Protein AF-A0A183L0I2-F1 (afdb_monomer)

Sequence (187 aa):
MKFNTCREARSVIEQIALSLAAAESALQFEHRDLHWHNVLVRPTRQWKLRYRVGGVSYAVFTEGIQVTIIDFTVSRLCHEGNIVYVDMSESPEIFECEGDYQFDIYRIMRKNNGNDWRPFHPSSNLYWLHYLMGKLLNETSYPRRDPDSQPVESELRALYDMILAGDYNSATQLVSSSFYFDACRIG

Mean predicted aligned error: 3.35 Å

pLDDT: mean 94.88, std 5.07, range [61.06, 98.81]

Structure (mmCIF, N/CA/C/O backbone):
data_AF-A0A183L0I2-F1
#
_entry.id   AF-A0A183L0I2-F1
#
loop_
_atom_site.group_PDB
_atom_site.id
_atom_site.type_symbol
_atom_site.label_atom_id
_atom_site.label_alt_id
_atom_site.label_comp_id
_atom_site.label_asym_id
_atom_site.label_entity_id
_atom_site.label_seq_id
_atom_site.pdbx_PDB_ins_code
_atom_site.Cartn_x
_atom_site.Cartn_y
_atom_site.Cartn_z
_atom_site.occupancy
_atom_site.B_iso_or_equiv
_atom_site.auth_seq_id
_atom_site.auth_comp_id
_atom_site.auth_asym_id
_atom_site.auth_atom_id
_atom_site.pdbx_PDB_model_num
ATOM 1 N N . MET A 1 1 ? 15.868 -7.097 1.294 1.00 61.06 1 MET A N 1
ATOM 2 C CA . MET A 1 1 ? 15.437 -7.765 0.040 1.00 61.06 1 MET A CA 1
ATOM 3 C C . MET A 1 1 ? 16.468 -7.491 -1.045 1.00 61.06 1 MET A C 1
ATOM 5 O O . MET A 1 1 ? 17.180 -6.505 -0.925 1.00 61.06 1 MET A O 1
ATOM 9 N N . LYS A 1 2 ? 16.602 -8.353 -2.058 1.00 75.69 2 LYS A N 1
ATOM 10 C CA . LYS A 1 2 ? 17.469 -8.088 -3.217 1.00 75.69 2 LYS A CA 1
ATOM 11 C C . LYS A 1 2 ? 16.600 -8.024 -4.462 1.00 75.69 2 LYS A C 1
ATOM 13 O O . LYS A 1 2 ? 15.872 -8.975 -4.724 1.00 75.69 2 LYS A O 1
ATOM 18 N N . PHE A 1 3 ? 16.713 -6.926 -5.191 1.00 87.69 3 PHE A N 1
ATOM 19 C CA . PHE A 1 3 ? 16.026 -6.700 -6.452 1.00 87.69 3 PHE A CA 1
ATOM 20 C C . PHE A 1 3 ? 17.063 -6.550 -7.559 1.00 87.69 3 PHE A C 1
ATOM 22 O O . PHE A 1 3 ? 18.177 -6.086 -7.324 1.00 87.69 3 PHE A O 1
ATOM 29 N N . ASN A 1 4 ? 16.712 -6.978 -8.761 1.00 87.25 4 ASN A N 1
ATOM 30 C CA . ASN A 1 4 ? 17.560 -6.927 -9.937 1.00 87.25 4 ASN A CA 1
ATOM 31 C C . ASN A 1 4 ? 17.277 -5.683 -10.780 1.00 87.25 4 ASN A C 1
ATOM 33 O O . ASN A 1 4 ? 18.217 -5.126 -11.340 1.00 87.25 4 ASN A O 1
ATOM 37 N N . THR A 1 5 ? 16.009 -5.267 -10.890 1.00 92.50 5 THR A N 1
ATOM 38 C CA . THR A 1 5 ? 15.560 -4.199 -11.808 1.00 92.50 5 THR A CA 1
ATOM 39 C C . THR A 1 5 ? 14.527 -3.277 -11.164 1.00 92.50 5 THR A C 1
ATOM 41 O O . THR A 1 5 ? 13.782 -3.707 -10.284 1.00 92.50 5 THR A O 1
ATOM 44 N N . CYS A 1 6 ? 14.406 -2.041 -11.659 1.00 92.56 6 CYS A N 1
ATOM 45 C CA . CYS A 1 6 ? 13.357 -1.114 -11.220 1.00 92.56 6 CYS A CA 1
ATOM 46 C C . CYS A 1 6 ? 11.941 -1.621 -11.545 1.00 92.56 6 CYS A C 1
ATOM 48 O O . CYS A 1 6 ? 10.996 -1.287 -10.834 1.00 92.56 6 CYS A O 1
ATOM 50 N N . ARG A 1 7 ? 11.774 -2.473 -12.570 1.00 94.94 7 ARG A N 1
ATOM 51 C CA . ARG A 1 7 ? 10.481 -3.115 -12.861 1.00 94.94 7 ARG A CA 1
ATOM 52 C C . ARG A 1 7 ? 10.011 -4.026 -11.729 1.00 94.94 7 ARG A C 1
ATOM 54 O O . ARG A 1 7 ? 8.828 -4.014 -11.403 1.00 94.94 7 ARG A O 1
ATOM 61 N N . GLU A 1 8 ? 10.920 -4.765 -11.087 1.00 95.44 8 GLU A N 1
ATOM 62 C CA . GLU A 1 8 ? 10.571 -5.554 -9.897 1.00 95.44 8 GLU A CA 1
ATOM 63 C C . GLU A 1 8 ? 10.078 -4.634 -8.769 1.00 95.44 8 GLU A C 1
ATOM 65 O O . GLU A 1 8 ? 9.053 -4.923 -8.162 1.00 95.44 8 GLU A O 1
ATOM 70 N N . ALA A 1 9 ? 10.732 -3.490 -8.536 1.00 95.38 9 ALA A N 1
ATOM 71 C CA . ALA A 1 9 ? 10.280 -2.513 -7.541 1.00 95.38 9 ALA A CA 1
ATOM 72 C C . ALA A 1 9 ? 8.883 -1.961 -7.859 1.00 95.38 9 ALA A C 1
ATOM 74 O O . ALA A 1 9 ? 8.025 -1.915 -6.978 1.00 95.38 9 ALA A O 1
ATOM 75 N N . ARG A 1 10 ? 8.624 -1.627 -9.130 1.00 96.81 10 ARG A N 1
ATOM 76 C CA . ARG A 1 10 ? 7.291 -1.238 -9.610 1.00 96.81 10 ARG A CA 1
ATOM 77 C C . ARG A 1 10 ? 6.250 -2.309 -9.298 1.00 96.81 10 ARG A C 1
ATOM 79 O O . ARG A 1 10 ? 5.226 -2.005 -8.692 1.00 96.81 10 ARG A O 1
ATOM 86 N N . SER A 1 11 ? 6.546 -3.564 -9.641 1.00 97.62 11 SER A N 1
ATOM 87 C CA . SER A 1 11 ? 5.656 -4.694 -9.366 1.00 97.62 11 SER A CA 1
ATOM 88 C C . SER A 1 11 ? 5.403 -4.870 -7.866 1.00 97.62 11 SER A C 1
ATOM 90 O O . SER A 1 11 ? 4.269 -5.126 -7.470 1.00 97.62 11 SER A O 1
ATOM 92 N N . VAL A 1 12 ? 6.414 -4.677 -7.007 1.00 98.06 12 VAL A N 1
ATOM 93 C CA . VAL A 1 12 ? 6.222 -4.710 -5.547 1.00 98.06 12 VAL A CA 1
ATOM 94 C C . VAL A 1 12 ? 5.224 -3.647 -5.100 1.00 98.06 12 VAL A C 1
ATOM 96 O O . VAL A 1 12 ? 4.265 -3.976 -4.404 1.00 98.06 12 VAL A O 1
ATOM 99 N N . ILE A 1 13 ? 5.419 -2.394 -5.515 1.00 98.06 13 ILE A N 1
ATOM 100 C CA . ILE A 1 13 ? 4.540 -1.281 -5.135 1.00 98.06 13 ILE A CA 1
ATOM 101 C C . ILE A 1 13 ? 3.112 -1.507 -5.624 1.00 98.06 13 ILE A C 1
ATOM 103 O O . ILE A 1 13 ? 2.171 -1.348 -4.848 1.00 98.06 13 ILE A O 1
ATOM 107 N N . GLU A 1 14 ? 2.940 -1.948 -6.869 1.00 98.56 14 GLU A N 1
ATOM 108 C CA . GLU A 1 14 ? 1.623 -2.248 -7.428 1.00 98.56 14 GLU A CA 1
ATOM 109 C C . GLU A 1 14 ? 0.919 -3.381 -6.669 1.00 98.56 14 GLU A C 1
ATOM 111 O O . GLU A 1 14 ? -0.248 -3.244 -6.295 1.00 98.56 14 GLU A O 1
ATOM 116 N N . GLN A 1 15 ? 1.626 -4.484 -6.391 1.00 98.75 15 GLN A N 1
ATOM 117 C CA . GLN A 1 15 ? 1.081 -5.619 -5.643 1.00 98.75 15 GLN A CA 1
ATOM 118 C C . GLN A 1 15 ? 0.689 -5.222 -4.212 1.00 98.75 15 GLN A C 1
ATOM 120 O O . GLN A 1 15 ? -0.365 -5.649 -3.736 1.00 98.75 15 GLN A O 1
ATOM 125 N N . ILE A 1 16 ? 1.494 -4.402 -3.527 1.00 98.75 16 ILE A N 1
ATOM 126 C CA . ILE A 1 16 ? 1.200 -3.928 -2.166 1.00 98.75 16 ILE A CA 1
ATOM 127 C C . ILE A 1 16 ? 0.008 -2.974 -2.176 1.00 98.75 16 ILE A C 1
ATOM 129 O O . ILE A 1 16 ? -0.953 -3.208 -1.444 1.00 98.75 16 ILE A O 1
ATOM 133 N N . ALA A 1 17 ? 0.025 -1.949 -3.031 1.00 98.69 17 ALA A N 1
ATOM 134 C CA . ALA A 1 17 ? -1.045 -0.959 -3.117 1.00 98.69 17 ALA A CA 1
ATOM 135 C C . ALA A 1 17 ? -2.400 -1.611 -3.423 1.00 98.69 17 ALA A C 1
ATOM 137 O O . ALA A 1 17 ? -3.390 -1.323 -2.752 1.00 98.69 17 ALA A O 1
ATOM 138 N N . LEU A 1 18 ? -2.443 -2.547 -4.377 1.00 98.75 18 LEU A N 1
ATOM 139 C CA . LEU A 1 18 ? -3.667 -3.274 -4.718 1.00 98.75 18 LEU A CA 1
ATOM 140 C C . LEU A 1 18 ? -4.117 -4.241 -3.620 1.00 98.75 18 LEU A C 1
ATOM 142 O O . LEU A 1 18 ? -5.321 -4.401 -3.422 1.00 98.75 18 LEU A O 1
ATOM 146 N N . SER A 1 19 ? -3.187 -4.864 -2.893 1.00 98.81 19 SER A N 1
ATOM 147 C CA . SER A 1 19 ? -3.527 -5.722 -1.749 1.00 98.81 19 SER A CA 1
ATOM 148 C C . SER A 1 19 ? -4.146 -4.907 -0.611 1.00 98.81 19 SER A C 1
ATOM 150 O O . SER A 1 19 ? -5.190 -5.291 -0.085 1.00 98.81 19 SER A O 1
ATOM 152 N N . LEU A 1 20 ? -3.549 -3.756 -0.282 1.00 98.81 20 LEU A N 1
ATOM 153 C CA . LEU A 1 20 ? -4.075 -2.826 0.719 1.00 98.81 20 LEU A CA 1
ATOM 154 C C . LEU A 1 20 ? -5.438 -2.277 0.297 1.00 98.81 20 LEU A C 1
ATOM 156 O O . LEU A 1 20 ? -6.381 -2.346 1.074 1.00 98.81 20 LEU A O 1
ATOM 160 N N . ALA A 1 21 ? -5.580 -1.822 -0.948 1.00 98.75 21 ALA A N 1
ATOM 161 C CA . ALA A 1 21 ? -6.842 -1.316 -1.479 1.00 98.75 21 ALA A CA 1
ATOM 162 C C . ALA A 1 21 ? -7.959 -2.378 -1.467 1.00 98.75 21 ALA A C 1
ATOM 164 O O . ALA A 1 21 ? -9.105 -2.092 -1.117 1.00 98.75 21 ALA A O 1
ATOM 165 N N . ALA A 1 22 ? -7.644 -3.629 -1.816 1.00 98.62 22 ALA A N 1
ATOM 166 C CA . ALA A 1 22 ? -8.608 -4.724 -1.746 1.00 98.62 22 ALA A CA 1
ATOM 167 C C . ALA A 1 22 ? -9.044 -4.999 -0.296 1.00 98.62 22 ALA A C 1
ATOM 169 O O . ALA A 1 22 ? -10.237 -5.155 -0.031 1.00 98.62 22 ALA A O 1
ATOM 170 N N . ALA A 1 23 ? -8.095 -5.013 0.645 1.00 98.56 23 ALA A N 1
ATOM 171 C CA . ALA A 1 23 ? -8.369 -5.238 2.060 1.00 98.56 23 ALA A CA 1
ATOM 172 C C . ALA A 1 23 ? -9.138 -4.068 2.704 1.00 98.56 23 ALA A C 1
ATOM 174 O O . ALA A 1 23 ? -10.084 -4.294 3.455 1.00 98.56 23 ALA A O 1
ATOM 175 N N . GLU A 1 24 ? -8.800 -2.819 2.377 1.00 98.50 24 GLU A N 1
ATOM 176 C CA . GLU A 1 24 ? -9.564 -1.627 2.764 1.00 98.50 24 GLU A CA 1
ATOM 177 C C . GLU A 1 24 ? -11.011 -1.722 2.281 1.00 98.50 24 GLU A C 1
ATOM 179 O O . GLU A 1 24 ? -11.942 -1.569 3.071 1.00 98.50 24 GLU A O 1
ATOM 184 N N . SER A 1 25 ? -11.203 -2.024 0.994 1.00 97.81 25 SER A N 1
ATOM 185 C CA . SER A 1 25 ? -12.529 -2.116 0.386 1.00 97.81 25 SER A CA 1
ATOM 186 C C . SER A 1 25 ? -13.381 -3.243 0.973 1.00 97.81 25 SER A C 1
ATOM 188 O O . SER A 1 25 ? -14.603 -3.111 0.988 1.00 97.81 25 SER A O 1
ATOM 190 N N . ALA A 1 26 ? -12.772 -4.352 1.395 1.00 97.81 26 ALA A N 1
ATOM 191 C CA . ALA A 1 26 ? -13.496 -5.518 1.896 1.00 97.81 26 ALA A CA 1
ATOM 192 C C . ALA A 1 26 ? -13.713 -5.489 3.415 1.00 97.81 26 ALA A C 1
ATOM 194 O O . ALA A 1 26 ? -14.729 -5.984 3.897 1.00 97.81 26 ALA A O 1
ATOM 195 N N . LEU A 1 27 ? -12.749 -4.951 4.166 1.00 98.25 27 LEU A N 1
ATOM 196 C CA . LEU A 1 27 ? -12.646 -5.133 5.614 1.00 98.25 27 LEU A CA 1
ATOM 197 C C . LEU A 1 27 ? -12.314 -3.841 6.363 1.00 98.25 27 LEU A C 1
ATOM 199 O O . LEU A 1 27 ? -12.006 -3.902 7.548 1.00 98.25 27 LEU A O 1
ATOM 203 N N . GLN A 1 28 ? -12.308 -2.677 5.703 1.00 98.44 28 GLN A N 1
ATOM 204 C CA . GLN A 1 28 ? -11.794 -1.435 6.292 1.00 98.44 28 GLN A CA 1
ATOM 205 C C . GLN A 1 28 ? -10.413 -1.658 6.952 1.00 98.44 28 GLN A C 1
ATOM 207 O O . GLN A 1 28 ? -10.167 -1.282 8.100 1.00 98.44 28 GLN A O 1
ATOM 212 N N . PHE A 1 29 ? -9.548 -2.397 6.266 1.00 98.75 29 PHE A N 1
ATOM 213 C CA . PHE A 1 29 ? -8.283 -2.857 6.816 1.00 98.75 29 PHE A CA 1
ATOM 214 C C . PHE A 1 29 ? -7.245 -1.733 6.939 1.00 98.75 29 PHE A C 1
ATOM 216 O O . PHE A 1 29 ? -7.073 -0.932 6.023 1.00 98.75 29 PHE A O 1
ATOM 223 N N . GLU A 1 30 ? -6.494 -1.742 8.035 1.00 98.81 30 GLU A N 1
ATOM 224 C CA . GLU A 1 30 ? -5.248 -1.002 8.221 1.00 98.81 30 GLU A CA 1
ATOM 225 C C . GLU A 1 30 ? -4.166 -1.972 8.692 1.00 98.81 30 GLU A C 1
ATOM 227 O O . GLU A 1 30 ? -4.373 -2.681 9.679 1.00 98.81 30 GLU A O 1
ATOM 232 N N . HIS A 1 31 ? -2.997 -1.979 8.047 1.00 98.62 31 HIS A N 1
ATOM 233 C CA . HIS A 1 31 ? -1.908 -2.855 8.490 1.00 98.62 31 HIS A CA 1
ATOM 234 C C . HIS A 1 31 ? -1.267 -2.372 9.793 1.00 98.62 31 HIS A C 1
ATOM 236 O O . HIS A 1 31 ? -0.968 -3.173 10.677 1.00 98.62 31 HIS A O 1
ATOM 242 N N . ARG A 1 32 ? -1.060 -1.051 9.896 1.00 98.19 32 ARG A N 1
ATOM 243 C CA . ARG A 1 32 ? -0.450 -0.310 11.019 1.00 98.19 32 ARG A CA 1
ATOM 244 C C . ARG A 1 32 ? 1.005 -0.625 11.357 1.00 98.19 32 ARG A C 1
ATOM 246 O O . ARG A 1 32 ? 1.620 0.181 12.038 1.00 98.19 32 ARG A O 1
ATOM 253 N N . ASP A 1 33 ? 1.569 -1.692 10.809 1.00 97.44 33 ASP A N 1
ATOM 254 C CA . ASP A 1 33 ? 2.998 -1.997 10.943 1.00 97.44 33 ASP A CA 1
ATOM 255 C C . ASP A 1 33 ? 3.601 -2.603 9.672 1.00 97.44 33 ASP A C 1
ATOM 257 O O . ASP A 1 33 ? 4.112 -3.717 9.654 1.00 97.44 33 ASP A O 1
ATOM 261 N N . LEU A 1 34 ? 3.430 -1.935 8.531 1.00 98.12 34 LEU A N 1
ATOM 262 C CA . LEU A 1 34 ? 3.885 -2.467 7.241 1.00 98.12 34 LEU A CA 1
ATOM 263 C C . LEU A 1 34 ? 5.308 -1.996 6.907 1.00 98.12 34 LEU A C 1
ATOM 265 O O . LEU A 1 34 ? 5.580 -1.433 5.846 1.00 98.12 34 LEU A O 1
ATOM 269 N N . HIS A 1 35 ? 6.236 -2.229 7.832 1.00 96.62 35 HIS A N 1
ATOM 270 C CA . HIS A 1 35 ? 7.652 -2.023 7.569 1.00 96.62 35 HIS A CA 1
ATOM 271 C C . HIS A 1 35 ? 8.202 -3.109 6.630 1.00 96.62 35 HIS A C 1
ATOM 273 O O . HIS A 1 35 ? 7.598 -4.164 6.425 1.00 96.62 35 HIS A O 1
ATOM 279 N N . TRP A 1 36 ? 9.399 -2.906 6.084 1.00 95.75 36 TRP A N 1
ATOM 280 C CA . TRP A 1 36 ? 9.950 -3.778 5.044 1.00 95.75 36 TRP A CA 1
ATOM 281 C C . TRP A 1 36 ? 10.191 -5.231 5.492 1.00 95.75 36 TRP A C 1
ATOM 283 O O . TRP A 1 36 ? 10.174 -6.117 4.645 1.00 95.75 36 TRP A O 1
ATOM 293 N N . HIS A 1 37 ? 10.341 -5.531 6.787 1.00 95.62 37 HIS A N 1
ATOM 294 C CA . HIS A 1 37 ? 10.408 -6.927 7.254 1.00 95.62 37 HIS A CA 1
ATOM 295 C C . HIS A 1 37 ? 9.058 -7.668 7.178 1.00 95.62 37 HIS A C 1
ATOM 297 O O . HIS A 1 37 ? 9.049 -8.895 7.131 1.00 95.62 37 HIS A O 1
ATOM 303 N N . ASN A 1 38 ? 7.943 -6.935 7.066 1.00 98.12 38 ASN A N 1
ATOM 304 C CA . ASN A 1 38 ? 6.581 -7.472 6.949 1.00 98.12 38 ASN A CA 1
ATOM 305 C C . ASN A 1 38 ? 6.131 -7.617 5.486 1.00 98.12 38 ASN A C 1
ATOM 307 O O . ASN A 1 38 ? 4.965 -7.872 5.183 1.00 98.12 38 ASN A O 1
ATOM 311 N N . VAL A 1 39 ? 7.084 -7.492 4.558 1.00 97.81 39 VAL A N 1
ATOM 312 C CA . VAL A 1 39 ? 6.891 -7.687 3.124 1.00 97.81 39 VAL A CA 1
ATOM 313 C C . VAL A 1 39 ? 7.802 -8.817 2.661 1.00 97.81 39 VAL A C 1
ATOM 315 O O . VAL A 1 39 ? 9.019 -8.673 2.556 1.00 97.81 39 VAL A O 1
ATOM 318 N N . LEU A 1 40 ? 7.208 -9.964 2.343 1.00 97.25 40 LEU A N 1
ATOM 319 C CA . LEU A 1 40 ? 7.926 -11.090 1.760 1.00 97.25 40 LEU A CA 1
ATOM 320 C C . LEU A 1 40 ? 7.874 -11.012 0.238 1.00 97.25 40 LEU A C 1
ATOM 322 O O . LEU A 1 40 ? 6.802 -10.872 -0.346 1.00 97.25 40 LEU A O 1
ATOM 326 N N . VAL A 1 41 ? 9.026 -11.172 -0.409 1.00 96.62 41 VAL A N 1
ATOM 327 C CA . VAL A 1 41 ? 9.137 -11.248 -1.870 1.00 96.62 41 VAL A CA 1
ATOM 328 C C . VAL A 1 41 ? 9.735 -12.594 -2.239 1.00 96.62 41 VAL A C 1
ATOM 330 O O . VAL A 1 41 ? 10.831 -12.939 -1.792 1.00 96.62 41 VAL A O 1
ATOM 333 N N . ARG A 1 42 ? 9.019 -13.363 -3.061 1.00 95.81 42 ARG A N 1
ATOM 334 C CA . ARG A 1 42 ? 9.464 -14.683 -3.523 1.00 95.81 42 ARG A CA 1
ATOM 335 C C . ARG A 1 42 ? 9.344 -14.824 -5.040 1.00 95.81 42 ARG A C 1
ATOM 337 O O . ARG A 1 42 ? 8.431 -14.236 -5.619 1.00 95.81 42 ARG A O 1
ATOM 344 N N . PRO A 1 43 ? 10.194 -15.635 -5.691 1.00 97.00 43 PRO A N 1
ATOM 345 C CA . PRO A 1 43 ? 10.035 -15.940 -7.107 1.00 97.00 43 PRO A CA 1
ATOM 346 C C . PRO A 1 43 ? 8.683 -16.599 -7.406 1.00 97.00 43 PRO A C 1
ATOM 348 O O . PRO A 1 43 ? 8.188 -17.419 -6.626 1.00 97.00 43 PRO A O 1
ATOM 351 N N . THR A 1 44 ? 8.109 -16.293 -8.566 1.00 97.31 44 THR A N 1
ATOM 352 C CA . THR A 1 44 ? 6.881 -16.916 -9.067 1.00 97.31 44 THR A CA 1
ATOM 353 C C . THR A 1 44 ? 6.968 -17.201 -10.564 1.00 97.31 44 THR A C 1
ATOM 355 O O . THR A 1 44 ? 7.644 -16.506 -11.316 1.00 97.31 44 THR A O 1
ATOM 358 N N . ARG A 1 45 ? 6.261 -18.248 -11.005 1.00 97.25 45 ARG A N 1
ATOM 359 C CA . ARG A 1 45 ? 6.071 -18.570 -12.431 1.00 97.25 45 ARG A CA 1
ATOM 360 C C . ARG A 1 45 ? 4.829 -17.901 -13.021 1.00 97.25 45 ARG A C 1
ATOM 362 O O . ARG A 1 45 ? 4.640 -17.932 -14.234 1.00 97.25 45 ARG A O 1
ATOM 369 N N . GLN A 1 46 ? 3.959 -17.344 -12.180 1.00 97.38 46 GLN A N 1
ATOM 370 C CA .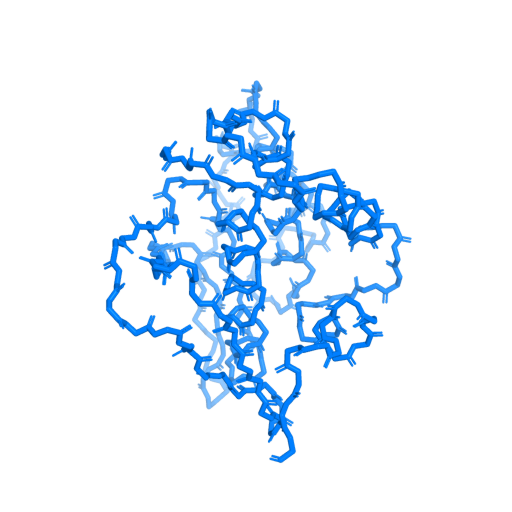 GLN A 1 46 ? 2.809 -16.582 -12.652 1.00 97.38 46 GLN A CA 1
ATOM 371 C C . GLN A 1 46 ? 3.321 -15.282 -13.255 1.00 97.38 46 GLN A C 1
ATOM 373 O O . GLN A 1 46 ? 4.034 -14.553 -12.582 1.00 97.38 46 GLN A O 1
ATOM 378 N N . TRP A 1 47 ? 2.969 -14.991 -14.504 1.00 97.12 47 TRP A N 1
ATOM 379 C CA . TRP A 1 47 ? 3.381 -13.752 -15.173 1.00 97.12 47 TRP A CA 1
ATOM 380 C C . TRP A 1 47 ? 2.476 -12.562 -14.819 1.00 97.12 47 TRP A C 1
ATOM 382 O O . TRP A 1 47 ? 2.887 -11.414 -14.970 1.00 97.12 47 TRP A O 1
ATOM 392 N N . LYS A 1 48 ? 1.254 -12.830 -14.331 1.00 97.19 48 LYS A N 1
ATOM 393 C CA . LYS A 1 48 ? 0.275 -11.823 -13.906 1.00 97.19 48 LYS A CA 1
ATOM 394 C C . LYS A 1 48 ? -0.468 -12.257 -12.642 1.00 97.19 48 LYS A C 1
ATOM 396 O O . LYS A 1 48 ? -0.814 -13.432 -12.514 1.00 97.19 48 LYS A O 1
ATOM 401 N N . LEU A 1 49 ? -0.778 -11.306 -11.767 1.00 98.06 49 LEU A N 1
ATOM 402 C CA . LEU A 1 49 ? -1.689 -11.464 -10.627 1.00 98.06 49 LEU A CA 1
ATOM 403 C C . LEU A 1 49 ? -2.950 -10.633 -10.858 1.00 98.06 49 LEU A C 1
ATOM 405 O O . LEU A 1 49 ? -2.880 -9.593 -11.507 1.00 98.06 49 LEU A O 1
ATOM 409 N N . ARG A 1 50 ? -4.100 -11.095 -10.357 1.00 97.94 50 ARG A N 1
ATOM 410 C CA . ARG A 1 50 ? -5.386 -10.390 -10.470 1.00 97.94 50 ARG A CA 1
ATOM 411 C C . ARG A 1 50 ? -5.876 -9.960 -9.096 1.00 97.94 50 ARG A C 1
ATOM 413 O O . ARG A 1 50 ? -5.806 -10.739 -8.151 1.00 97.94 50 ARG A O 1
ATOM 420 N N . TYR A 1 51 ? -6.425 -8.757 -9.035 1.00 98.25 51 TYR A N 1
ATOM 421 C CA . TYR A 1 51 ? -6.974 -8.140 -7.835 1.00 98.25 51 TYR A CA 1
ATOM 422 C C . TYR A 1 51 ? -8.383 -7.632 -8.114 1.00 98.25 51 TYR A C 1
ATOM 424 O O . TYR A 1 51 ? -8.736 -7.346 -9.262 1.00 98.25 51 TYR A O 1
ATOM 432 N N . ARG A 1 52 ? -9.182 -7.492 -7.056 1.00 97.44 52 ARG A N 1
ATOM 433 C CA . ARG A 1 52 ? -10.494 -6.850 -7.121 1.00 97.44 52 ARG A CA 1
ATOM 434 C C . ARG A 1 52 ? -10.612 -5.829 -5.998 1.00 97.44 52 ARG A C 1
ATOM 436 O O . ARG A 1 52 ? -10.507 -6.193 -4.834 1.00 97.44 52 ARG A O 1
ATOM 443 N N . VAL A 1 53 ? -10.839 -4.572 -6.362 1.00 97.75 53 VAL A N 1
ATOM 444 C CA . VAL A 1 53 ? -10.930 -3.431 -5.440 1.00 97.75 53 VAL A CA 1
ATOM 445 C C . VAL A 1 53 ? -12.241 -2.713 -5.722 1.00 97.75 53 VAL A C 1
ATOM 447 O O . VAL A 1 53 ? -12.462 -2.282 -6.852 1.00 97.75 53 VAL A O 1
ATOM 450 N N . GLY A 1 54 ? -13.141 -2.618 -4.739 1.00 92.94 54 GLY A N 1
ATOM 451 C CA . GLY A 1 54 ? -14.425 -1.927 -4.918 1.00 92.94 54 GLY A CA 1
ATOM 452 C C . GLY A 1 54 ? -15.254 -2.450 -6.099 1.00 92.94 54 GLY A C 1
ATOM 453 O O . GLY A 1 54 ? -15.923 -1.682 -6.779 1.00 92.94 54 GLY A O 1
ATOM 454 N N . GLY A 1 55 ? -15.150 -3.745 -6.412 1.00 94.12 55 GLY A N 1
ATOM 455 C CA . GLY A 1 55 ? -15.814 -4.358 -7.566 1.00 94.12 55 GLY A CA 1
ATOM 456 C C . GLY A 1 55 ? -15.065 -4.237 -8.900 1.00 94.12 55 GLY A C 1
ATOM 457 O O . GLY A 1 55 ? -15.347 -5.045 -9.785 1.00 94.12 55 GLY A O 1
ATOM 458 N N . VAL A 1 56 ? -14.084 -3.336 -9.016 1.00 97.00 56 VAL A N 1
ATOM 459 C CA . VAL A 1 56 ? -13.243 -3.128 -10.208 1.00 97.00 56 VAL A CA 1
ATOM 460 C C . VAL A 1 56 ? -12.095 -4.136 -10.235 1.00 97.00 56 VAL A C 1
ATOM 462 O O . VAL A 1 56 ? -11.473 -4.413 -9.206 1.00 97.00 56 VAL A O 1
ATOM 465 N N . SER A 1 57 ? -11.815 -4.695 -11.412 1.00 98.06 57 SER A N 1
ATOM 466 C CA . SER A 1 57 ? -10.748 -5.678 -11.602 1.00 98.06 57 SER A CA 1
ATOM 467 C C . SER A 1 57 ? -9.440 -5.007 -12.013 1.00 98.06 57 SER A C 1
ATOM 469 O O . SER A 1 57 ? -9.414 -4.106 -12.850 1.00 98.06 57 SER A O 1
ATOM 471 N N . TYR A 1 58 ? -8.340 -5.491 -11.447 1.00 98.50 58 TYR A N 1
ATOM 472 C CA . TYR A 1 58 ? -6.985 -5.051 -11.766 1.00 98.50 58 TYR A CA 1
ATOM 473 C C . TYR A 1 58 ? -6.098 -6.262 -12.024 1.00 98.50 58 TYR A C 1
ATOM 475 O O . TYR A 1 58 ? -6.370 -7.364 -11.536 1.00 98.50 58 TYR A O 1
ATOM 483 N N . ALA A 1 59 ? -5.018 -6.073 -12.770 1.00 98.06 59 ALA A N 1
ATOM 484 C CA . ALA A 1 59 ? -4.010 -7.094 -12.935 1.00 98.06 59 ALA A CA 1
ATOM 485 C C . ALA A 1 59 ? -2.605 -6.519 -13.129 1.00 98.06 59 ALA A C 1
ATOM 487 O O . ALA A 1 59 ? -2.391 -5.663 -13.982 1.00 98.06 59 ALA A O 1
ATOM 488 N N . VAL A 1 60 ? -1.648 -7.087 -12.399 1.00 97.94 60 VAL A N 1
ATOM 489 C CA . VAL A 1 60 ? -0.251 -6.63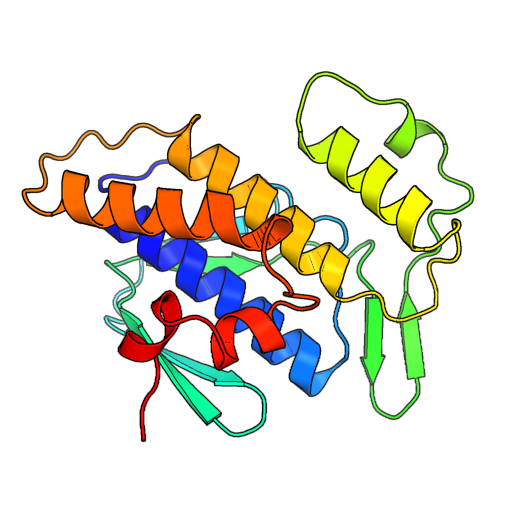5 -12.311 1.00 97.94 60 VAL A CA 1
ATOM 490 C C . VAL A 1 60 ? 0.669 -7.674 -12.920 1.00 97.94 60 VAL A C 1
ATOM 492 O O . VAL A 1 60 ? 0.516 -8.866 -12.645 1.00 97.94 60 VAL A O 1
ATOM 495 N N . PHE A 1 61 ? 1.630 -7.233 -13.728 1.00 97.62 61 PHE A N 1
ATOM 496 C CA . PHE A 1 61 ? 2.727 -8.089 -14.164 1.00 97.62 61 PHE A CA 1
ATOM 497 C C . PHE A 1 61 ? 3.667 -8.352 -12.991 1.00 97.62 61 PHE A C 1
ATOM 499 O O . PHE A 1 61 ? 4.096 -7.433 -12.301 1.00 97.62 61 PHE A O 1
ATOM 506 N N . THR A 1 62 ? 3.985 -9.618 -12.752 1.00 97.69 62 THR A N 1
ATOM 507 C CA . THR A 1 62 ? 4.757 -10.021 -11.568 1.00 97.69 62 THR A CA 1
ATOM 508 C C . THR A 1 62 ? 6.237 -9.710 -11.678 1.00 97.69 62 THR A C 1
ATOM 510 O O . THR A 1 62 ? 6.925 -9.754 -10.671 1.00 97.69 62 THR A O 1
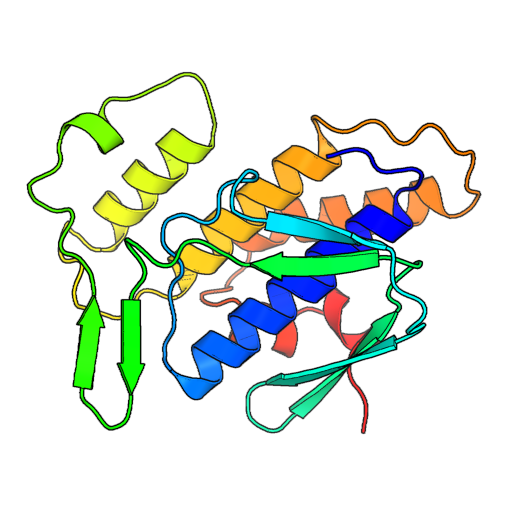ATOM 513 N N . GLU A 1 63 ? 6.761 -9.503 -12.890 1.00 96.31 63 GLU A N 1
ATOM 514 C CA . GLU A 1 63 ? 8.209 -9.431 -13.141 1.00 96.31 63 GLU A CA 1
ATOM 515 C C . GLU A 1 63 ? 8.966 -10.650 -12.561 1.00 96.31 63 GLU A C 1
ATOM 517 O O . GLU A 1 63 ? 10.137 -10.577 -12.203 1.00 96.31 63 GLU A O 1
ATOM 522 N N . GLY A 1 64 ? 8.282 -11.799 -12.445 1.00 96.69 64 GLY A N 1
ATOM 523 C CA . GLY A 1 64 ? 8.828 -13.020 -11.849 1.00 96.69 64 GLY A CA 1
ATOM 524 C C . GLY A 1 64 ? 8.825 -13.056 -10.316 1.00 96.69 64 GLY A C 1
ATOM 525 O O . GLY A 1 64 ? 9.344 -14.019 -9.748 1.00 96.69 64 GLY A O 1
ATOM 526 N N . ILE A 1 65 ? 8.218 -12.074 -9.638 1.00 97.12 65 ILE A N 1
ATOM 527 C CA . ILE A 1 65 ? 8.111 -12.003 -8.175 1.00 97.12 65 ILE A CA 1
ATOM 528 C C . ILE A 1 65 ? 6.662 -11.913 -7.673 1.00 97.12 65 ILE A C 1
ATOM 530 O O . ILE A 1 65 ? 5.776 -11.337 -8.298 1.00 97.12 65 ILE A O 1
ATOM 534 N N . GLN A 1 66 ? 6.416 -12.485 -6.500 1.00 98.06 66 GLN A N 1
ATOM 535 C CA . GLN A 1 66 ? 5.153 -12.374 -5.784 1.00 98.06 66 GLN A CA 1
ATOM 536 C C . GLN A 1 66 ? 5.403 -11.806 -4.392 1.00 98.06 66 GLN A C 1
ATOM 538 O O . GLN A 1 66 ? 6.251 -12.317 -3.653 1.00 98.06 66 GLN A O 1
ATOM 543 N N . VAL A 1 67 ? 4.627 -10.784 -4.046 1.00 98.12 67 VAL A N 1
ATOM 544 C CA . VAL A 1 67 ? 4.631 -10.152 -2.731 1.00 98.12 67 VAL A CA 1
ATOM 545 C C . VAL A 1 67 ? 3.638 -10.844 -1.802 1.00 98.12 67 VAL A C 1
ATOM 547 O O . VAL A 1 67 ? 2.578 -11.316 -2.217 1.00 98.12 67 VAL A O 1
ATOM 550 N N . THR A 1 68 ? 3.978 -10.937 -0.524 1.00 98.12 68 THR A N 1
ATOM 551 C CA . THR A 1 68 ? 3.073 -11.361 0.544 1.00 98.12 68 THR A CA 1
ATOM 552 C C . THR A 1 68 ? 3.263 -10.436 1.737 1.00 98.12 68 THR A C 1
ATOM 554 O O . THR A 1 68 ? 4.372 -10.313 2.250 1.00 98.12 68 THR A O 1
ATOM 557 N N . ILE A 1 69 ? 2.178 -9.781 2.142 1.00 98.56 69 ILE A N 1
ATOM 558 C CA . ILE A 1 69 ? 2.115 -8.968 3.356 1.00 98.56 69 ILE A CA 1
ATOM 559 C C . ILE A 1 69 ? 1.865 -9.907 4.540 1.00 98.56 69 ILE A C 1
ATOM 561 O O . ILE A 1 69 ? 1.014 -10.796 4.440 1.00 98.56 69 ILE A O 1
ATOM 565 N N . ILE A 1 70 ? 2.628 -9.743 5.617 1.00 98.38 70 ILE A N 1
ATOM 566 C CA . ILE A 1 70 ? 2.581 -10.593 6.811 1.00 98.38 70 ILE A CA 1
ATOM 567 C C . ILE A 1 70 ? 2.553 -9.749 8.086 1.00 98.38 70 ILE A C 1
ATOM 569 O O . ILE A 1 70 ? 2.754 -8.547 8.028 1.00 98.38 70 ILE A O 1
ATOM 573 N N . ASP A 1 71 ? 2.391 -10.430 9.221 1.00 97.25 71 ASP A N 1
ATOM 574 C CA . ASP A 1 71 ? 2.385 -9.850 10.565 1.00 97.25 71 ASP A CA 1
ATOM 575 C C . ASP A 1 71 ? 1.281 -8.807 10.779 1.00 97.25 71 ASP A C 1
ATOM 577 O O . ASP A 1 71 ? 1.458 -7.596 10.680 1.00 97.25 71 ASP A O 1
ATOM 581 N N . PHE A 1 72 ? 0.105 -9.323 11.124 1.00 96.88 72 PHE A N 1
ATOM 582 C CA . PHE A 1 72 ? -1.080 -8.518 11.397 1.00 96.88 72 PHE A CA 1
ATOM 583 C C . PHE A 1 72 ? -1.243 -8.199 12.886 1.00 96.88 72 PHE A C 1
ATOM 585 O O . PHE A 1 72 ? -2.353 -7.883 13.318 1.00 96.88 72 PHE A O 1
ATOM 592 N N . THR A 1 73 ? -0.168 -8.318 13.679 1.00 94.75 73 THR A N 1
ATOM 593 C CA . THR A 1 73 ? -0.223 -8.236 15.147 1.00 94.75 73 THR A CA 1
ATOM 594 C C . THR A 1 73 ? -0.878 -6.948 15.620 1.00 94.75 73 THR A C 1
ATOM 596 O O . THR A 1 73 ? -1.684 -6.996 16.539 1.00 94.75 73 THR A O 1
ATOM 599 N N . VAL A 1 74 ? -0.603 -5.816 14.967 1.00 95.69 74 VAL A N 1
ATOM 600 C CA . VAL A 1 74 ? -1.180 -4.509 15.330 1.00 95.69 74 VAL A CA 1
ATOM 601 C C . VAL A 1 74 ? -2.198 -3.976 14.320 1.00 95.69 74 VAL A C 1
ATOM 603 O O . VAL A 1 74 ? -2.591 -2.808 14.376 1.00 95.69 74 VAL A O 1
ATOM 606 N N . SER A 1 75 ? -2.635 -4.815 13.381 1.00 97.81 75 SER A N 1
ATOM 607 C CA . SER A 1 75 ? -3.584 -4.414 12.345 1.00 97.81 75 SER A CA 1
ATOM 608 C C . SER A 1 75 ? -4.975 -4.118 12.905 1.00 97.81 75 SER A C 1
ATOM 610 O O . SER A 1 75 ? -5.338 -4.503 14.018 1.00 97.81 75 SER A O 1
ATOM 612 N N . ARG A 1 76 ? -5.785 -3.442 12.090 1.00 98.44 76 ARG A N 1
ATOM 613 C CA . ARG A 1 76 ? -7.197 -3.175 12.362 1.00 98.44 76 ARG A CA 1
ATOM 614 C C . ARG A 1 76 ? -8.049 -3.596 11.183 1.00 98.44 76 ARG A C 1
ATOM 616 O O . ARG A 1 76 ? -7.716 -3.301 10.042 1.00 98.44 76 ARG A O 1
ATOM 623 N N . LEU A 1 77 ? -9.181 -4.231 11.454 1.00 98.38 77 LEU A N 1
ATOM 624 C CA . LEU A 1 77 ? -10.188 -4.557 10.449 1.00 98.38 77 LEU A CA 1
ATOM 625 C C . LEU A 1 77 ? -11.597 -4.543 11.038 1.00 98.38 77 LEU A C 1
ATOM 627 O O . LEU A 1 77 ? -11.790 -4.594 12.250 1.00 98.38 77 LEU A O 1
ATOM 631 N N . CYS A 1 78 ? -12.587 -4.479 10.161 1.00 98.38 78 CYS A N 1
ATOM 632 C CA . CYS A 1 78 ? -14.002 -4.593 10.459 1.00 98.38 78 CYS A CA 1
ATOM 633 C C . CYS A 1 78 ? -14.614 -5.662 9.550 1.00 98.38 78 CYS A C 1
ATOM 635 O O . CYS A 1 78 ? -14.632 -5.504 8.329 1.00 98.38 78 CYS A O 1
ATOM 637 N N . HIS A 1 79 ? -15.126 -6.741 10.139 1.00 94.94 79 HIS A N 1
ATOM 638 C CA . HIS A 1 79 ? -15.821 -7.800 9.413 1.00 94.94 79 HIS A CA 1
ATOM 639 C C . HIS A 1 79 ? -17.232 -7.968 9.971 1.00 94.94 79 HIS A C 1
ATOM 641 O O . HIS A 1 79 ? -17.405 -8.236 11.158 1.00 94.94 79 HIS A O 1
ATOM 647 N N . GLU A 1 80 ? -18.243 -7.763 9.123 1.00 94.38 80 GLU A N 1
ATOM 648 C CA . GLU A 1 80 ? -19.662 -7.867 9.505 1.00 94.38 80 GLU A CA 1
ATOM 649 C C . GLU A 1 80 ? -20.024 -7.007 10.735 1.00 94.38 80 GLU A C 1
ATOM 651 O O . GLU A 1 80 ? -20.771 -7.414 11.618 1.00 94.38 80 GLU A O 1
ATOM 656 N N . GLY A 1 81 ? -19.451 -5.800 10.812 1.00 94.38 81 GLY A N 1
ATOM 657 C CA . GLY A 1 81 ? -19.651 -4.866 11.927 1.00 94.38 81 GLY A CA 1
ATOM 658 C C . GLY A 1 81 ? -18.774 -5.131 13.156 1.00 94.38 81 GLY A C 1
ATOM 659 O O . GLY A 1 81 ? -18.719 -4.285 14.050 1.00 94.38 81 GLY A O 1
ATOM 660 N N . ASN A 1 82 ? -18.044 -6.249 13.195 1.00 97.00 82 ASN A N 1
ATOM 661 C CA . ASN A 1 82 ? -17.120 -6.572 14.279 1.00 97.00 82 ASN A CA 1
ATOM 662 C C . ASN A 1 82 ? -15.747 -5.963 14.006 1.00 97.00 82 ASN A C 1
ATOM 664 O O . ASN A 1 82 ? -15.070 -6.342 13.049 1.00 97.00 82 ASN A O 1
ATOM 668 N N . ILE A 1 83 ? -15.336 -5.027 14.862 1.00 98.25 83 ILE A N 1
ATOM 669 C CA . ILE A 1 83 ? -14.026 -4.379 14.776 1.00 98.25 83 ILE A CA 1
ATOM 670 C C . ILE A 1 83 ? -13.016 -5.190 15.583 1.00 98.25 83 ILE A C 1
ATOM 672 O O . ILE A 1 83 ? -13.181 -5.365 16.789 1.00 98.25 83 ILE A O 1
ATOM 676 N N . VAL A 1 84 ? -11.961 -5.639 14.911 1.00 97.81 84 VAL A N 1
ATOM 677 C CA . VAL A 1 84 ? -10.797 -6.304 15.502 1.00 97.81 84 VAL A CA 1
ATOM 678 C C . VAL A 1 84 ? -9.612 -5.362 15.349 1.00 97.81 84 VAL A C 1
ATOM 680 O O . VAL A 1 84 ? -9.320 -4.920 14.239 1.00 97.81 84 VAL A O 1
ATOM 683 N N . TYR A 1 85 ? -8.961 -5.017 16.455 1.00 97.75 85 TYR A N 1
ATOM 684 C CA . TYR A 1 85 ? -7.794 -4.141 16.471 1.00 97.75 85 TYR A CA 1
ATOM 685 C C . TYR A 1 85 ? -6.954 -4.395 17.722 1.00 97.75 85 TYR A C 1
ATOM 687 O O . TYR A 1 85 ? -7.460 -4.936 18.707 1.00 97.75 85 TYR A O 1
ATOM 695 N N . VAL A 1 86 ? -5.698 -3.960 17.687 1.00 94.94 86 VAL A N 1
ATOM 696 C CA . VAL A 1 86 ? -4.865 -3.821 18.884 1.00 94.94 86 VAL A CA 1
ATOM 697 C C . VAL A 1 86 ? -4.797 -2.359 19.287 1.00 94.94 86 VAL A C 1
ATOM 699 O O . VAL A 1 86 ? -4.591 -1.472 18.453 1.00 94.94 86 VAL A O 1
ATOM 702 N N . ASP A 1 87 ? -4.993 -2.121 20.579 1.00 94.00 87 ASP A N 1
ATOM 703 C CA . ASP A 1 87 ? -4.833 -0.810 21.179 1.00 94.00 87 ASP A CA 1
ATOM 704 C C . ASP A 1 87 ? -3.360 -0.580 21.527 1.00 94.00 87 ASP A C 1
ATOM 706 O O . ASP A 1 87 ? -2.791 -1.279 22.362 1.00 94.00 87 ASP A O 1
ATOM 710 N N . MET A 1 88 ? -2.741 0.392 20.859 1.00 92.31 88 MET A N 1
ATOM 711 C CA . MET A 1 88 ? -1.344 0.771 21.082 1.00 92.31 88 MET A CA 1
ATOM 712 C C . MET A 1 88 ? -1.212 2.014 21.976 1.00 92.31 88 MET A C 1
ATOM 714 O O . MET A 1 88 ? -0.118 2.559 22.116 1.00 92.31 88 MET A O 1
ATOM 718 N N . SER A 1 89 ? -2.307 2.494 22.577 1.00 91.25 89 SER A N 1
ATOM 719 C CA . SER A 1 89 ? -2.314 3.725 23.379 1.00 91.25 89 SER A CA 1
ATOM 720 C C . SER A 1 89 ? -1.403 3.666 24.610 1.00 91.25 89 SER A C 1
ATOM 722 O O . SER A 1 89 ? -0.884 4.707 25.018 1.00 91.25 89 SER A O 1
ATOM 724 N N . GLU A 1 90 ? -1.161 2.466 25.146 1.00 83.94 90 GLU A N 1
ATOM 725 C CA . GLU A 1 90 ? -0.323 2.203 26.325 1.00 83.94 90 GLU A CA 1
ATOM 726 C C . GLU A 1 90 ? 1.090 1.692 25.985 1.00 83.94 90 GLU A C 1
ATOM 728 O O . GLU A 1 90 ? 1.808 1.223 26.862 1.00 83.94 90 GLU A O 1
ATOM 733 N N . SER A 1 91 ? 1.520 1.773 24.722 1.00 85.75 91 SER A N 1
ATOM 734 C CA . SER A 1 91 ? 2.863 1.352 24.289 1.00 85.75 91 SER A CA 1
ATOM 735 C C . SER A 1 91 ? 3.750 2.569 23.980 1.00 85.75 91 SER A C 1
ATOM 737 O O . SER A 1 91 ? 3.938 2.900 22.815 1.00 85.75 91 SER A O 1
ATOM 739 N N . PRO A 1 92 ? 4.293 3.298 24.975 1.00 80.00 92 PRO A N 1
ATOM 740 C CA . PRO A 1 92 ? 5.087 4.506 24.720 1.00 80.00 92 PRO A CA 1
ATOM 741 C C . PRO A 1 92 ? 6.384 4.216 23.948 1.00 80.00 92 PRO A C 1
ATOM 743 O O . PRO A 1 92 ? 6.777 5.004 23.090 1.00 80.00 92 PRO A O 1
ATOM 746 N N . GLU A 1 93 ? 6.985 3.049 24.184 1.00 86.50 93 GLU A N 1
ATOM 747 C CA . GLU A 1 93 ? 8.290 2.641 23.649 1.00 86.50 93 GLU A CA 1
ATOM 748 C C . GLU A 1 93 ? 8.349 2.675 22.112 1.00 86.50 93 GLU A C 1
ATOM 750 O O . GLU A 1 93 ? 9.340 3.122 21.530 1.00 86.50 93 GLU A O 1
ATOM 755 N N . ILE A 1 94 ? 7.261 2.286 21.432 1.00 83.81 94 ILE A N 1
ATOM 756 C CA . ILE A 1 94 ? 7.199 2.291 19.960 1.00 83.81 94 ILE A CA 1
ATOM 757 C C . ILE A 1 94 ? 7.217 3.709 19.368 1.00 83.81 94 ILE A C 1
ATOM 759 O O . ILE A 1 94 ? 7.598 3.892 18.212 1.00 83.81 94 ILE A O 1
ATOM 763 N N . PHE A 1 95 ? 6.835 4.726 20.147 1.00 88.19 95 PHE A N 1
ATOM 764 C CA . PHE A 1 95 ? 6.764 6.119 19.693 1.00 88.19 95 PHE A CA 1
ATOM 765 C C . PHE A 1 95 ? 8.029 6.929 20.009 1.00 88.19 95 PHE A C 1
ATOM 767 O O . PHE A 1 95 ? 8.218 8.001 19.426 1.00 88.19 95 PHE A O 1
ATOM 774 N N . GLU A 1 96 ? 8.879 6.423 20.904 1.00 88.69 96 GLU A N 1
ATOM 775 C CA . GLU A 1 96 ? 10.121 7.064 21.362 1.00 88.69 96 GLU A CA 1
ATOM 776 C C . GLU A 1 96 ? 11.353 6.647 20.545 1.00 88.69 96 GLU A C 1
ATOM 778 O O . GLU A 1 96 ? 12.408 7.267 20.649 1.00 88.69 96 GLU A O 1
ATOM 783 N N . CYS A 1 97 ? 11.228 5.618 19.704 1.00 90.31 97 CYS A N 1
ATOM 784 C CA . CYS A 1 97 ? 12.307 5.174 18.830 1.00 90.31 97 CYS A CA 1
ATOM 785 C C . CYS A 1 97 ? 12.628 6.194 17.717 1.00 90.31 97 CYS A C 1
ATOM 787 O O . CYS A 1 97 ? 11.763 6.925 17.222 1.00 90.31 97 CYS A O 1
ATOM 789 N N . GLU A 1 98 ? 13.885 6.203 17.273 1.00 91.75 98 GLU A N 1
ATOM 790 C CA . GLU A 1 98 ? 14.407 7.097 16.234 1.00 91.75 98 GLU A CA 1
ATOM 791 C C . GLU A 1 98 ? 15.375 6.358 15.293 1.00 91.75 98 GLU A C 1
ATOM 793 O O . GLU A 1 98 ? 15.765 5.217 15.538 1.00 91.75 98 GLU A O 1
ATOM 798 N N . GLY A 1 99 ? 15.776 7.022 14.204 1.00 91.19 99 GLY A N 1
ATOM 799 C CA . GLY A 1 99 ? 16.817 6.538 13.288 1.00 91.19 99 GLY A CA 1
ATOM 800 C C . GLY A 1 99 ? 16.317 5.854 12.012 1.00 91.19 99 GLY A C 1
ATOM 801 O O . GLY A 1 99 ? 17.131 5.512 11.160 1.00 91.19 99 GLY A O 1
ATOM 802 N N . ASP A 1 100 ? 15.004 5.694 11.843 1.00 94.31 100 ASP A N 1
ATOM 803 C CA . ASP A 1 100 ? 14.381 5.173 10.624 1.00 94.31 100 ASP A CA 1
ATOM 804 C C . ASP A 1 100 ? 12.993 5.802 10.421 1.00 94.31 100 ASP A C 1
ATOM 806 O O . ASP A 1 100 ? 12.273 6.057 11.391 1.00 94.31 100 ASP A O 1
ATOM 810 N N . TYR A 1 101 ? 12.606 6.024 9.161 1.00 95.81 101 TYR A N 1
ATOM 811 C CA . TYR A 1 101 ? 11.330 6.651 8.802 1.00 95.81 101 TYR A CA 1
ATOM 812 C C . TYR A 1 101 ? 10.107 5.864 9.316 1.00 95.81 101 TYR A C 1
ATOM 814 O O . TYR A 1 101 ? 9.053 6.453 9.547 1.00 95.81 101 TYR A O 1
ATOM 822 N N . GLN A 1 102 ? 10.239 4.558 9.591 1.00 95.88 102 GLN A N 1
ATOM 823 C CA . GLN A 1 102 ? 9.170 3.765 10.216 1.00 95.88 102 GLN A CA 1
ATOM 824 C C . GLN A 1 102 ? 8.710 4.364 11.555 1.00 95.88 102 GLN A C 1
ATOM 826 O O . GLN A 1 102 ? 7.520 4.358 11.864 1.00 95.88 102 GLN A O 1
ATOM 831 N N . PHE A 1 103 ? 9.634 4.945 12.328 1.00 95.62 103 PHE A N 1
ATOM 832 C CA . PHE A 1 103 ? 9.308 5.511 13.632 1.00 95.62 103 PHE A CA 1
ATOM 833 C C . PHE A 1 103 ? 8.526 6.822 13.508 1.00 95.62 103 PHE A C 1
ATOM 835 O O . PHE A 1 103 ? 7.649 7.108 14.328 1.00 95.62 103 PHE A O 1
ATOM 842 N N . ASP A 1 104 ? 8.766 7.587 12.438 1.00 96.81 104 ASP A N 1
ATOM 843 C CA . ASP A 1 104 ? 7.926 8.734 12.098 1.00 96.81 104 ASP A CA 1
ATOM 844 C C . ASP A 1 104 ? 6.505 8.291 11.749 1.00 96.81 104 ASP A C 1
ATOM 846 O O . ASP A 1 104 ? 5.552 8.949 12.166 1.00 96.81 104 ASP A O 1
ATOM 850 N N . ILE A 1 105 ? 6.336 7.158 11.054 1.00 97.44 105 ILE A N 1
ATOM 851 C CA . ILE A 1 105 ? 5.007 6.643 10.701 1.00 97.44 105 ILE A CA 1
ATOM 852 C C . ILE A 1 105 ? 4.174 6.332 11.949 1.00 97.44 105 ILE A C 1
ATOM 854 O O . ILE A 1 105 ? 3.017 6.754 12.011 1.00 97.44 105 ILE A O 1
ATOM 858 N N . TYR A 1 106 ? 4.739 5.687 12.979 1.00 96.81 106 TYR A N 1
ATOM 859 C CA . TYR A 1 106 ? 4.014 5.460 14.241 1.00 96.81 106 TYR A CA 1
ATOM 860 C C . TYR A 1 106 ? 3.560 6.774 14.889 1.00 96.81 106 TYR A C 1
ATOM 862 O O . TYR A 1 106 ? 2.404 6.892 15.306 1.00 96.81 106 TYR A O 1
ATOM 870 N N . ARG A 1 107 ? 4.431 7.793 14.928 1.00 96.75 107 ARG A N 1
ATOM 871 C CA . ARG A 1 107 ? 4.089 9.121 15.468 1.00 96.75 107 ARG A CA 1
ATOM 872 C C . ARG A 1 107 ? 3.011 9.823 14.643 1.00 96.75 107 ARG A C 1
ATOM 874 O O . ARG A 1 107 ? 2.096 10.412 15.219 1.00 96.75 107 ARG A O 1
ATOM 881 N N . ILE A 1 108 ? 3.092 9.748 13.314 1.00 96.81 108 ILE A N 1
ATOM 882 C CA . ILE A 1 108 ? 2.097 10.315 12.394 1.00 96.81 108 ILE A CA 1
ATOM 883 C C . ILE A 1 108 ? 0.736 9.646 12.611 1.00 96.81 108 ILE A C 1
ATOM 885 O O . ILE A 1 108 ? -0.257 10.351 12.786 1.00 96.81 108 ILE A O 1
ATOM 889 N N . MET A 1 109 ? 0.679 8.311 12.667 1.00 97.06 109 MET A N 1
ATOM 890 C CA . MET A 1 109 ? -0.566 7.578 12.927 1.00 97.06 109 MET A CA 1
ATOM 891 C C . MET A 1 109 ? -1.179 7.977 14.272 1.00 97.06 109 MET A C 1
ATOM 893 O O . MET A 1 109 ? -2.343 8.372 14.302 1.00 97.06 109 MET A O 1
ATOM 897 N N . ARG A 1 110 ? -0.384 7.964 15.354 1.00 96.38 110 ARG A N 1
ATOM 898 C CA . ARG A 1 110 ? -0.830 8.350 16.703 1.00 96.38 110 ARG A CA 1
ATOM 899 C C . ARG A 1 110 ? -1.365 9.781 16.756 1.00 96.38 110 ARG A C 1
ATOM 901 O O . ARG A 1 110 ? -2.366 10.056 17.412 1.00 96.38 110 ARG A O 1
ATOM 908 N N . LYS A 1 111 ? -0.694 10.713 16.077 1.00 96.31 111 LYS A N 1
ATOM 909 C CA . LYS A 1 111 ? -1.142 12.106 15.993 1.00 96.31 111 LYS A CA 1
ATOM 910 C C . LYS A 1 111 ? -2.473 12.212 15.247 1.00 96.31 111 LYS A C 1
ATOM 912 O O . LYS A 1 111 ? -3.366 12.919 15.704 1.00 96.31 111 LYS A O 1
ATOM 917 N N . ASN A 1 112 ? -2.605 11.519 14.118 1.00 95.06 112 ASN A N 1
ATOM 918 C CA . ASN A 1 112 ? -3.758 11.652 13.228 1.00 95.06 112 ASN A CA 1
ATOM 919 C C . ASN A 1 112 ? -5.017 10.958 13.752 1.00 95.06 112 ASN A C 1
ATOM 921 O O . ASN A 1 112 ? -6.118 11.428 13.476 1.00 95.06 112 ASN A O 1
ATOM 925 N N . ASN A 1 113 ? -4.870 9.877 14.518 1.00 95.75 113 ASN A N 1
ATOM 926 C CA . ASN A 1 113 ? -5.994 9.201 15.166 1.00 95.75 113 ASN A CA 1
ATOM 927 C C . ASN A 1 113 ? -6.270 9.706 16.596 1.00 95.75 113 ASN A C 1
ATOM 929 O O . ASN A 1 113 ? -7.160 9.195 17.266 1.00 95.75 113 ASN A O 1
ATOM 933 N N . GLY A 1 114 ? -5.513 10.694 17.091 1.00 95.88 114 GLY A N 1
ATOM 934 C CA . GLY A 1 114 ? -5.682 11.217 18.450 1.00 95.88 114 GLY A CA 1
ATOM 935 C C . GLY A 1 114 ? -5.406 10.184 19.549 1.00 95.88 114 GLY A C 1
ATOM 936 O O . GLY A 1 114 ? -5.959 10.299 20.639 1.00 95.88 114 GLY A O 1
ATOM 937 N N . ASN A 1 115 ? -4.564 9.186 19.264 1.00 95.75 115 ASN A N 1
ATOM 938 C CA . ASN A 1 115 ? -4.307 8.008 20.094 1.00 95.75 115 ASN A CA 1
ATOM 939 C C . ASN A 1 115 ? -5.523 7.079 20.298 1.00 95.75 115 ASN A C 1
ATOM 941 O O . ASN A 1 115 ? -5.470 6.215 21.171 1.00 95.75 115 ASN A O 1
ATOM 945 N N . ASP A 1 116 ? -6.593 7.225 19.503 1.00 96.81 116 ASP A N 1
ATOM 946 C CA . ASP A 1 116 ? -7.697 6.263 19.437 1.00 96.81 116 ASP A CA 1
ATOM 947 C C . ASP A 1 116 ? -7.465 5.286 18.276 1.00 96.81 116 ASP A C 1
ATOM 949 O O . ASP A 1 116 ? -7.595 5.614 17.096 1.00 96.81 116 ASP A O 1
ATOM 953 N N . TRP A 1 117 ? -7.097 4.053 18.616 1.00 97.06 117 TRP A N 1
ATOM 954 C CA . TRP A 1 117 ? -6.751 3.017 17.644 1.00 97.06 117 TRP A CA 1
ATOM 955 C C . TRP A 1 117 ? -7.969 2.237 17.138 1.00 97.06 117 TRP A C 1
ATOM 957 O O . TRP A 1 117 ? -7.827 1.367 16.277 1.00 97.06 117 TRP A O 1
ATOM 967 N N . ARG A 1 118 ? -9.180 2.514 17.621 1.00 97.56 118 ARG A N 1
ATOM 968 C CA . ARG A 1 118 ? -10.375 1.768 17.211 1.00 97.56 118 ARG A CA 1
ATOM 969 C C . ARG A 1 118 ? -10.977 2.231 15.866 1.00 97.56 118 ARG A C 1
ATOM 971 O O . ARG A 1 118 ? -11.372 1.361 15.071 1.00 97.56 118 ARG A O 1
ATOM 978 N N . PRO A 1 119 ? -11.109 3.543 15.576 1.00 98.12 119 PRO A N 1
ATOM 979 C CA . PRO A 1 119 ? -11.678 4.031 14.326 1.00 98.12 119 PRO A CA 1
ATOM 980 C C . PRO A 1 119 ? -10.852 3.627 13.104 1.00 98.12 119 PRO A C 1
ATOM 982 O O . PRO A 1 119 ? -9.686 3.252 13.206 1.00 98.12 119 PRO A O 1
ATOM 985 N N . PHE A 1 120 ? -11.495 3.682 11.938 1.00 98.38 120 PHE A N 1
ATOM 986 C CA . PHE A 1 120 ? -10.843 3.407 10.664 1.00 98.38 120 PHE A CA 1
ATOM 987 C C . PHE A 1 120 ? -10.136 4.659 10.141 1.00 98.38 120 PHE A C 1
ATOM 989 O O . PHE A 1 120 ? -10.801 5.638 9.803 1.00 98.38 120 PHE A O 1
ATOM 996 N N . HIS A 1 121 ? -8.814 4.595 10.016 1.00 98.12 121 HIS A N 1
ATOM 997 C CA . HIS A 1 121 ? -7.975 5.652 9.454 1.00 98.12 121 HIS A CA 1
ATOM 998 C C . HIS A 1 121 ? -7.144 5.115 8.276 1.00 98.12 121 HIS A C 1
ATOM 1000 O O . HIS A 1 121 ? -5.952 4.862 8.431 1.00 98.12 121 HIS A O 1
ATOM 1006 N N . PRO A 1 122 ? -7.734 4.942 7.077 1.00 98.12 122 PRO A N 1
ATOM 1007 C CA . PRO A 1 122 ? -7.058 4.298 5.944 1.00 98.12 122 PRO A CA 1
ATOM 1008 C C . PRO A 1 122 ? -5.798 5.018 5.451 1.00 98.12 122 PRO A C 1
ATOM 1010 O O . PRO A 1 122 ? -4.961 4.410 4.786 1.00 98.12 122 PRO A O 1
ATOM 1013 N N . SER A 1 123 ? -5.617 6.294 5.797 1.00 97.94 123 SER A N 1
ATOM 1014 C CA . SER A 1 123 ? -4.391 7.030 5.490 1.00 97.94 123 SER A CA 1
ATOM 1015 C C . SER A 1 123 ? -3.148 6.387 6.115 1.00 97.94 123 SER A C 1
ATOM 1017 O O . SER A 1 123 ? -2.054 6.550 5.577 1.00 97.94 123 SER A O 1
ATOM 1019 N N . SER A 1 124 ? -3.300 5.585 7.178 1.00 98.31 124 SER A N 1
ATOM 1020 C CA . SER A 1 124 ? -2.210 4.792 7.754 1.00 98.31 124 SER A CA 1
ATOM 1021 C C . SER A 1 124 ? -1.556 3.858 6.730 1.00 98.31 124 SER A C 1
ATOM 1023 O O . SER A 1 124 ? -0.329 3.756 6.686 1.00 98.31 124 SER A O 1
ATOM 1025 N N . ASN A 1 125 ? -2.340 3.247 5.838 1.00 98.75 125 ASN A N 1
ATOM 1026 C CA . ASN A 1 125 ? -1.820 2.407 4.759 1.00 98.75 125 ASN A CA 1
ATOM 1027 C C . ASN A 1 125 ? -1.012 3.216 3.734 1.00 98.75 125 ASN A C 1
ATOM 1029 O O . ASN A 1 125 ? -0.026 2.708 3.201 1.00 98.75 125 ASN A O 1
ATOM 1033 N N . LEU A 1 126 ? -1.390 4.474 3.475 1.00 98.56 126 LEU A N 1
ATOM 1034 C CA . LEU A 1 126 ? -0.639 5.360 2.580 1.00 98.56 126 LEU A CA 1
ATOM 1035 C C . LEU A 1 126 ? 0.709 5.761 3.181 1.00 98.56 126 LEU A C 1
ATOM 1037 O O . LEU A 1 126 ? 1.703 5.778 2.461 1.00 98.56 126 LEU A O 1
ATOM 1041 N N . TYR A 1 127 ? 0.771 6.017 4.490 1.00 98.38 127 TYR A N 1
ATOM 1042 C CA . TYR A 1 127 ? 2.035 6.305 5.173 1.00 98.38 127 TYR A CA 1
ATOM 1043 C C . TYR A 1 127 ? 3.016 5.138 5.063 1.00 98.38 127 TYR A C 1
ATOM 1045 O O . TYR A 1 127 ? 4.187 5.336 4.740 1.00 98.38 127 TYR A O 1
ATOM 1053 N N . TRP A 1 128 ? 2.530 3.912 5.256 1.00 98.62 128 TRP A N 1
ATOM 1054 C CA . TRP A 1 128 ? 3.356 2.722 5.092 1.00 98.62 128 TRP A CA 1
ATOM 1055 C C . TRP A 1 128 ? 3.740 2.440 3.638 1.00 98.62 128 TRP A C 1
ATOM 1057 O O . TRP A 1 128 ? 4.869 2.032 3.368 1.00 98.62 128 TRP A O 1
ATOM 1067 N N . LEU A 1 129 ? 2.840 2.681 2.683 1.00 98.56 129 LEU A N 1
ATOM 1068 C CA . LEU A 1 129 ? 3.173 2.557 1.267 1.00 98.56 129 LEU A CA 1
ATOM 1069 C C . LEU A 1 129 ? 4.255 3.572 0.870 1.00 98.56 129 LEU A C 1
ATOM 1071 O O . LEU A 1 129 ? 5.231 3.195 0.227 1.00 98.56 129 LEU A O 1
ATOM 1075 N N . HIS A 1 130 ? 4.139 4.822 1.326 1.00 98.25 130 HIS A N 1
ATOM 1076 C CA . HIS A 1 130 ? 5.158 5.856 1.138 1.00 98.25 130 HIS A CA 1
ATOM 1077 C C . HIS A 1 130 ? 6.500 5.448 1.763 1.00 98.25 130 HIS A C 1
ATOM 1079 O O . HIS A 1 130 ? 7.540 5.542 1.114 1.00 98.25 130 HIS A O 1
ATOM 1085 N N . TYR A 1 131 ? 6.481 4.905 2.984 1.00 98.19 131 TYR A N 1
ATOM 1086 C CA . TYR A 1 131 ? 7.665 4.342 3.631 1.00 98.19 131 TYR A CA 1
ATOM 1087 C C . TYR A 1 131 ? 8.359 3.273 2.769 1.00 98.19 131 TYR A C 1
ATOM 1089 O O . TYR A 1 131 ? 9.559 3.367 2.497 1.00 98.19 131 TYR A O 1
ATOM 1097 N N . LEU A 1 132 ? 7.605 2.280 2.290 1.00 98.12 132 LEU A N 1
ATOM 1098 C CA . LEU A 1 132 ? 8.136 1.198 1.458 1.00 98.12 132 LEU A CA 1
ATOM 1099 C C . LEU A 1 132 ? 8.683 1.709 0.122 1.00 98.12 132 LEU A C 1
ATOM 1101 O O . LEU A 1 132 ? 9.737 1.254 -0.326 1.00 98.12 132 LEU A O 1
ATOM 1105 N N . MET A 1 133 ? 8.002 2.673 -0.500 1.00 97.56 133 MET A N 1
ATOM 1106 C CA . MET A 1 133 ? 8.496 3.340 -1.702 1.00 97.56 133 MET A CA 1
ATOM 1107 C C . MET A 1 133 ? 9.830 4.042 -1.438 1.00 97.56 133 MET A C 1
ATOM 1109 O O . MET A 1 133 ? 10.754 3.882 -2.230 1.00 97.56 133 MET A O 1
ATOM 1113 N N . GLY A 1 134 ? 9.975 4.730 -0.301 1.00 96.56 134 GLY A N 1
ATOM 1114 C CA . GLY A 1 134 ? 11.241 5.330 0.122 1.00 96.56 134 GLY A CA 1
ATOM 1115 C C . GLY A 1 134 ? 12.369 4.299 0.238 1.00 96.56 134 GLY A C 1
ATOM 1116 O O . GLY A 1 134 ? 13.455 4.515 -0.304 1.00 96.56 134 GLY A O 1
ATOM 1117 N N . LYS A 1 135 ? 12.100 3.132 0.844 1.00 95.5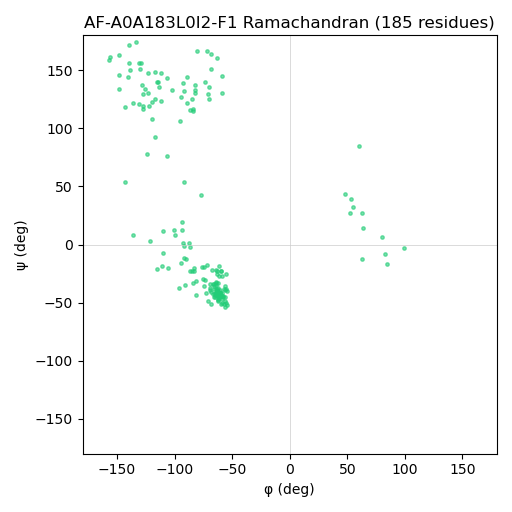0 135 LYS A N 1
ATOM 1118 C CA . LYS A 1 135 ? 13.071 2.022 0.923 1.00 95.50 135 LYS A CA 1
ATOM 1119 C C . LYS A 1 135 ? 13.490 1.502 -0.456 1.00 95.50 135 LYS A C 1
ATOM 1121 O O . LYS A 1 135 ? 14.671 1.237 -0.690 1.00 95.50 135 LYS A O 1
ATOM 1126 N N . LEU A 1 136 ? 12.546 1.369 -1.386 1.00 94.62 136 LEU A N 1
ATOM 1127 C CA . LEU A 1 136 ? 12.834 0.896 -2.744 1.00 94.62 136 LEU A CA 1
ATOM 1128 C C . LEU A 1 136 ? 13.541 1.952 -3.607 1.00 94.62 136 LEU A C 1
ATOM 1130 O O . LEU A 1 136 ? 14.397 1.599 -4.413 1.00 94.62 136 LEU A O 1
ATOM 1134 N N . LEU A 1 137 ? 13.216 3.234 -3.455 1.00 93.88 137 LEU A N 1
ATOM 1135 C CA . LEU A 1 137 ? 13.767 4.311 -4.285 1.00 93.88 137 LEU A CA 1
ATOM 1136 C C . LEU A 1 137 ? 15.124 4.825 -3.800 1.00 93.88 137 LEU A C 1
ATOM 1138 O O . LEU A 1 137 ? 15.939 5.249 -4.618 1.00 93.88 137 LEU A O 1
ATOM 1142 N N . ASN A 1 138 ? 15.358 4.820 -2.486 1.00 92.56 138 ASN A N 1
ATOM 1143 C CA . ASN A 1 138 ? 16.502 5.513 -1.888 1.00 92.56 138 ASN A CA 1
ATOM 1144 C C . ASN A 1 138 ? 17.502 4.561 -1.214 1.00 92.56 138 ASN A C 1
ATOM 1146 O O . ASN A 1 138 ? 18.663 4.926 -1.048 1.00 92.56 138 ASN A O 1
ATOM 1150 N N . GLU A 1 139 ? 17.084 3.347 -0.842 1.00 91.62 139 GLU A N 1
ATOM 1151 C CA . GLU A 1 139 ? 17.914 2.404 -0.068 1.00 91.62 139 GLU A CA 1
ATOM 1152 C C . GLU A 1 139 ? 18.152 1.062 -0.782 1.00 91.62 139 GLU A C 1
ATOM 1154 O O . GLU A 1 139 ? 18.810 0.167 -0.248 1.00 91.62 139 GLU A O 1
ATOM 1159 N N . THR A 1 140 ? 17.651 0.907 -2.009 1.00 89.88 140 THR A N 1
ATOM 1160 C CA . THR A 1 140 ? 17.795 -0.318 -2.807 1.00 89.88 140 THR A CA 1
ATOM 1161 C C . THR A 1 140 ? 18.629 -0.054 -4.058 1.00 89.88 140 THR A C 1
ATOM 1163 O O . THR A 1 140 ? 18.469 0.964 -4.723 1.00 89.88 140 THR A O 1
ATOM 1166 N N . SER A 1 141 ? 19.511 -0.996 -4.407 1.00 88.25 141 SER A N 1
ATOM 1167 C CA . SER A 1 141 ? 20.267 -0.970 -5.665 1.00 88.25 141 SER A CA 1
ATOM 1168 C C . SER A 1 141 ? 19.739 -2.011 -6.651 1.00 88.25 141 SER A C 1
ATOM 1170 O O . SER A 1 141 ? 19.377 -3.121 -6.259 1.00 88.25 141 SER A O 1
ATOM 1172 N N . TYR A 1 142 ? 19.735 -1.653 -7.937 1.00 90.81 142 TYR A N 1
ATOM 1173 C CA . TYR A 1 142 ? 19.246 -2.487 -9.036 1.00 90.81 142 TYR A CA 1
ATOM 1174 C C . TYR A 1 142 ? 20.407 -2.799 -9.995 1.00 90.81 142 TYR A C 1
ATOM 1176 O O . TYR A 1 142 ? 20.724 -1.997 -10.873 1.00 90.81 142 TYR A O 1
ATOM 1184 N N . PRO A 1 143 ? 21.116 -3.928 -9.811 1.00 86.69 143 PRO A N 1
ATOM 1185 C CA . PRO A 1 143 ? 22.381 -4.193 -10.496 1.00 86.69 143 PRO A CA 1
ATOM 1186 C C . PRO A 1 143 ? 22.224 -4.567 -11.975 1.00 86.69 143 PRO A C 1
ATOM 1188 O O . PRO A 1 143 ? 23.197 -4.504 -12.731 1.00 86.69 143 PRO A O 1
ATOM 1191 N N . ARG A 1 144 ? 21.035 -4.997 -12.417 1.00 86.81 144 ARG A N 1
ATOM 1192 C CA . ARG A 1 144 ? 20.823 -5.416 -13.803 1.00 86.81 144 ARG A CA 1
ATOM 1193 C C . ARG A 1 144 ? 20.517 -4.197 -14.664 1.00 86.81 144 ARG A C 1
ATOM 1195 O O . ARG A 1 144 ? 19.558 -3.477 -14.413 1.00 86.81 144 ARG A O 1
ATOM 1202 N N . ARG A 1 145 ? 21.295 -4.022 -15.738 1.00 81.38 145 ARG A N 1
ATOM 1203 C CA . ARG A 1 145 ? 20.995 -3.013 -16.761 1.00 81.38 145 ARG A CA 1
ATOM 1204 C C . ARG A 1 145 ? 19.627 -3.272 -17.372 1.00 81.38 145 ARG A C 1
ATOM 1206 O O . ARG A 1 145 ? 19.341 -4.382 -17.825 1.00 81.38 145 ARG A O 1
ATOM 1213 N N . ASP A 1 146 ? 18.840 -2.214 -17.420 1.00 86.06 146 ASP A N 1
ATOM 1214 C CA . ASP A 1 146 ? 17.479 -2.231 -17.910 1.00 86.06 146 ASP A CA 1
ATOM 1215 C C . ASP A 1 146 ? 17.206 -0.921 -18.669 1.00 86.06 146 ASP A C 1
ATOM 1217 O O . ASP A 1 146 ? 17.332 0.146 -18.062 1.00 86.06 146 ASP A O 1
ATOM 1221 N N . PRO A 1 147 ? 16.885 -0.958 -19.979 1.00 86.88 147 PRO A N 1
ATOM 1222 C CA . PRO A 1 147 ? 16.581 0.256 -20.740 1.00 86.88 147 PRO A CA 1
ATOM 1223 C C . PRO A 1 147 ? 15.391 1.036 -20.163 1.00 86.88 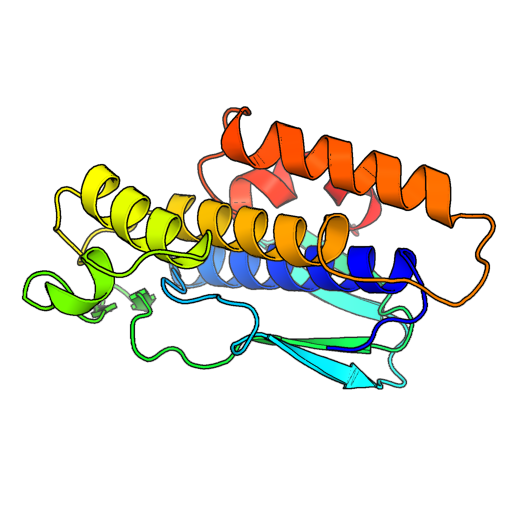147 PRO A C 1
ATOM 1225 O O . PRO A 1 147 ? 15.371 2.260 -20.266 1.00 86.88 147 PRO A O 1
ATOM 1228 N N . ASP A 1 148 ? 14.459 0.356 -19.488 1.00 88.88 148 ASP A N 1
ATOM 1229 C CA . ASP A 1 148 ? 13.277 0.986 -18.889 1.00 88.88 148 ASP A CA 1
ATOM 1230 C C . ASP A 1 148 ? 13.529 1.497 -17.461 1.00 88.88 148 ASP A C 1
ATOM 1232 O O . ASP A 1 148 ? 12.625 2.039 -16.829 1.00 88.88 148 ASP A O 1
ATOM 1236 N N . SER A 1 149 ? 14.752 1.354 -16.933 1.00 89.50 149 SER A N 1
ATOM 1237 C CA . SER A 1 149 ? 15.075 1.724 -15.548 1.00 89.50 149 SER A CA 1
ATOM 1238 C C . SER A 1 149 ? 14.743 3.183 -15.237 1.00 89.50 149 SER A C 1
ATOM 1240 O O . SER A 1 149 ? 14.171 3.465 -14.190 1.00 89.50 149 SER A O 1
ATOM 1242 N N 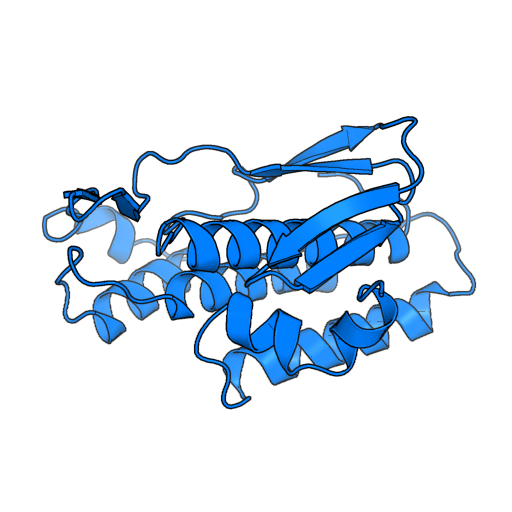. GLN A 1 150 ? 15.109 4.102 -16.136 1.00 91.00 150 GLN A N 1
ATOM 1243 C CA . GLN A 1 150 ? 14.940 5.546 -15.940 1.00 91.00 150 GLN A CA 1
ATOM 1244 C C . GLN A 1 150 ? 13.465 5.985 -16.010 1.00 91.00 150 GLN A C 1
ATOM 1246 O O . GLN A 1 150 ? 13.019 6.670 -15.087 1.00 91.00 150 GLN A O 1
ATOM 1251 N N . PRO A 1 151 ? 12.674 5.578 -17.029 1.00 94.38 151 PRO A N 1
ATOM 1252 C CA . PRO A 1 151 ? 11.233 5.823 -17.033 1.00 94.38 151 PRO A CA 1
ATOM 1253 C C . PRO A 1 151 ? 10.524 5.270 -15.794 1.00 94.38 151 PRO A C 1
ATOM 1255 O O . PRO A 1 151 ? 9.797 6.007 -15.135 1.00 94.38 151 PRO A O 1
ATOM 1258 N N . VAL A 1 152 ? 10.792 4.012 -15.424 1.00 94.19 152 VAL A N 1
ATOM 1259 C CA . VAL A 1 152 ? 10.134 3.363 -14.278 1.00 94.19 152 VAL A CA 1
ATOM 1260 C C . VAL A 1 152 ? 10.489 4.052 -12.962 1.00 94.19 152 VAL A C 1
ATOM 1262 O O . VAL A 1 152 ? 9.618 4.269 -12.124 1.00 94.19 152 VAL A O 1
ATOM 1265 N N . GLU A 1 153 ? 11.755 4.427 -12.766 1.00 94.00 153 GLU A N 1
ATOM 1266 C CA . GLU A 1 153 ? 12.151 5.180 -11.575 1.00 94.00 153 GLU A CA 1
ATOM 1267 C C . GLU A 1 153 ? 11.463 6.553 -11.530 1.00 94.00 153 GLU A C 1
ATOM 1269 O O . GLU A 1 153 ? 10.995 6.964 -10.471 1.00 94.00 153 GLU A O 1
ATOM 1274 N N . SER A 1 154 ? 11.343 7.237 -12.671 1.00 95.44 154 SER A N 1
ATOM 1275 C CA . SER A 1 154 ? 10.673 8.542 -12.758 1.00 95.44 154 SER A CA 1
ATOM 1276 C C . SER A 1 154 ? 9.183 8.448 -12.411 1.00 95.44 154 SER A C 1
ATOM 1278 O O . SER A 1 154 ? 8.679 9.275 -11.653 1.00 95.44 154 SER A O 1
ATOM 1280 N N . GLU A 1 155 ? 8.487 7.422 -12.908 1.00 95.88 155 GLU A N 1
ATOM 1281 C CA . GLU A 1 155 ? 7.085 7.139 -12.565 1.00 95.88 155 GLU A CA 1
ATOM 1282 C C . GLU A 1 155 ? 6.913 6.855 -11.068 1.00 95.88 155 GLU A C 1
ATOM 1284 O O . GLU A 1 155 ? 6.012 7.400 -10.428 1.00 95.88 155 GLU A O 1
ATOM 1289 N N . LEU A 1 156 ? 7.800 6.040 -10.487 1.00 96.25 156 LEU A N 1
ATOM 1290 C CA . LEU A 1 156 ? 7.771 5.725 -9.059 1.00 96.25 156 LEU A CA 1
ATOM 1291 C C . LEU A 1 156 ? 8.074 6.945 -8.187 1.00 96.25 156 LEU A C 1
ATOM 1293 O O . LEU A 1 156 ? 7.431 7.111 -7.152 1.00 96.25 156 LEU A O 1
ATOM 1297 N N . ARG A 1 157 ? 9.009 7.812 -8.594 1.00 96.62 157 ARG A N 1
ATOM 1298 C CA . ARG A 1 157 ? 9.288 9.075 -7.892 1.00 96.62 157 ARG A CA 1
ATOM 1299 C C . ARG A 1 157 ? 8.097 10.027 -7.961 1.00 96.62 157 ARG A C 1
ATOM 1301 O O . ARG A 1 157 ? 7.699 10.553 -6.930 1.00 96.62 157 ARG A O 1
ATOM 1308 N N . ALA A 1 158 ? 7.464 10.167 -9.125 1.00 96.00 158 ALA A N 1
ATOM 1309 C CA . ALA A 1 158 ? 6.256 10.979 -9.256 1.00 96.00 158 ALA A CA 1
ATOM 1310 C C . ALA A 1 158 ? 5.112 10.457 -8.366 1.00 96.00 158 ALA A C 1
ATOM 1312 O O . ALA A 1 158 ? 4.428 11.243 -7.713 1.00 96.00 158 ALA A O 1
ATOM 1313 N N . LEU A 1 159 ? 4.917 9.134 -8.293 1.00 96.50 159 LEU A N 1
ATOM 1314 C CA . LEU A 1 159 ? 3.943 8.537 -7.377 1.00 96.50 159 LEU A CA 1
ATOM 1315 C C . LEU A 1 159 ? 4.319 8.778 -5.905 1.00 96.50 159 LEU A C 1
ATOM 1317 O O . LEU A 1 159 ? 3.440 9.102 -5.109 1.00 96.50 159 LEU A O 1
ATOM 1321 N N . TYR A 1 160 ? 5.600 8.638 -5.551 1.00 96.94 160 TYR A N 1
ATOM 1322 C CA . TYR A 1 160 ? 6.113 8.871 -4.198 1.00 96.94 160 TYR A CA 1
ATOM 1323 C C . TYR A 1 160 ? 5.837 10.304 -3.734 1.00 96.94 160 TYR A C 1
ATOM 1325 O O . TYR A 1 160 ? 5.283 10.495 -2.656 1.00 96.94 160 TYR A O 1
ATOM 1333 N N . ASP A 1 161 ? 6.123 11.297 -4.577 1.00 94.44 161 ASP A N 1
ATOM 1334 C CA . ASP A 1 161 ? 5.884 12.707 -4.255 1.00 94.44 161 ASP A CA 1
ATOM 1335 C C . ASP A 1 161 ? 4.382 13.011 -4.105 1.00 94.44 161 ASP A C 1
ATOM 1337 O O . ASP A 1 161 ? 3.976 13.814 -3.265 1.00 94.44 161 ASP A O 1
ATOM 1341 N N . MET A 1 162 ? 3.531 12.336 -4.885 1.00 93.88 162 MET A N 1
ATOM 1342 C CA . MET A 1 162 ? 2.085 12.576 -4.907 1.00 93.88 162 MET A CA 1
ATOM 1343 C C . MET A 1 162 ? 1.299 11.833 -3.822 1.00 93.88 162 MET A C 1
ATOM 1345 O O . MET A 1 162 ? 0.190 12.256 -3.503 1.00 93.88 162 MET A O 1
ATOM 1349 N N . ILE A 1 163 ? 1.806 10.730 -3.261 1.00 93.56 163 ILE A N 1
ATOM 1350 C CA . ILE A 1 163 ? 0.997 9.864 -2.385 1.00 93.56 163 ILE A CA 1
ATOM 1351 C C . ILE A 1 163 ? 0.574 10.556 -1.080 1.00 93.56 163 ILE A C 1
ATOM 1353 O O . ILE A 1 163 ? -0.539 10.321 -0.616 1.00 93.56 163 ILE A O 1
ATOM 1357 N N . LEU A 1 164 ? 1.436 11.411 -0.509 1.00 91.56 164 LEU A N 1
ATOM 1358 C CA . LEU A 1 164 ? 1.144 12.180 0.711 1.00 91.56 164 LEU A CA 1
ATOM 1359 C C . LEU A 1 164 ? 0.875 13.668 0.447 1.00 91.56 164 LEU A C 1
ATOM 1361 O O . LEU A 1 164 ? 0.294 14.326 1.307 1.00 91.56 164 LEU A O 1
ATOM 1365 N N . ALA A 1 165 ? 1.306 14.207 -0.700 1.00 87.81 165 ALA A N 1
ATOM 1366 C CA . ALA A 1 165 ? 1.026 15.593 -1.085 1.00 87.81 165 ALA A CA 1
ATOM 1367 C C . ALA A 1 165 ? -0.313 15.754 -1.823 1.00 87.81 165 ALA A C 1
ATOM 1369 O O . ALA A 1 165 ? -0.863 16.851 -1.869 1.00 87.81 165 ALA A O 1
ATOM 1370 N N . GLY A 1 166 ? -0.816 14.681 -2.435 1.00 77.31 166 GLY A N 1
ATOM 1371 C CA . GLY A 1 166 ? -2.115 14.658 -3.093 1.00 77.31 166 GLY A CA 1
ATOM 1372 C C . GLY A 1 166 ? -3.272 14.462 -2.114 1.00 77.31 166 GLY A C 1
ATOM 1373 O O . GLY A 1 166 ? -3.088 14.015 -0.984 1.00 77.31 166 GLY A O 1
ATOM 1374 N N . ASP A 1 167 ? -4.492 14.714 -2.592 1.00 86.31 167 ASP A N 1
ATOM 1375 C CA . ASP A 1 167 ? -5.743 14.534 -1.836 1.00 86.31 167 ASP A CA 1
ATOM 1376 C C . ASP A 1 167 ? -6.178 13.051 -1.737 1.00 86.31 167 ASP A C 1
ATOM 1378 O O . ASP A 1 167 ? -7.354 12.707 -1.916 1.00 86.31 167 ASP A O 1
ATOM 1382 N N . TYR A 1 168 ? -5.231 12.143 -1.475 1.00 94.81 168 TYR A N 1
ATOM 1383 C CA . TYR A 1 168 ? -5.503 10.723 -1.249 1.00 94.81 168 TYR A CA 1
ATOM 1384 C C . TYR A 1 168 ? -5.640 10.426 0.245 1.00 94.81 168 TYR A C 1
ATOM 1386 O O . TYR A 1 168 ? -4.749 10.700 1.041 1.00 94.81 168 TYR A O 1
ATOM 1394 N N . ASN A 1 169 ? -6.747 9.789 0.618 1.00 95.25 169 ASN A N 1
ATOM 1395 C CA . ASN A 1 169 ? -7.054 9.427 2.002 1.00 95.25 169 ASN A CA 1
ATOM 1396 C C . ASN A 1 169 ? -6.991 7.912 2.256 1.00 95.25 169 ASN A C 1
ATOM 1398 O O . ASN A 1 169 ? -7.123 7.483 3.399 1.00 95.25 169 ASN A O 1
ATOM 1402 N N . SER A 1 170 ? -6.828 7.092 1.212 1.00 98.19 170 SER A N 1
ATOM 1403 C CA . SER A 1 170 ? -6.783 5.627 1.305 1.00 98.19 170 SER A CA 1
ATOM 1404 C C . SER A 1 170 ? -6.060 4.989 0.116 1.00 98.19 170 SER A C 1
ATOM 1406 O O . SER A 1 170 ? -5.988 5.589 -0.963 1.00 98.19 170 SER A O 1
ATOM 1408 N N . ALA A 1 171 ? -5.569 3.754 0.271 1.00 98.38 171 ALA A N 1
ATOM 1409 C CA . ALA A 1 171 ? -5.004 2.990 -0.847 1.00 98.38 171 ALA A CA 1
ATOM 1410 C C . ALA A 1 171 ? -6.062 2.716 -1.932 1.00 98.38 171 ALA A C 1
ATOM 1412 O O . ALA A 1 171 ? -5.765 2.728 -3.125 1.00 98.38 171 ALA A O 1
ATOM 1413 N N . THR A 1 172 ? -7.321 2.545 -1.532 1.00 98.12 172 THR A N 1
ATOM 1414 C CA . THR A 1 172 ? -8.475 2.403 -2.427 1.00 98.12 172 THR A CA 1
ATOM 1415 C C . THR A 1 172 ? -8.667 3.643 -3.298 1.00 98.12 172 THR A C 1
ATOM 1417 O O . THR A 1 172 ? -8.851 3.524 -4.513 1.00 98.12 172 THR A O 1
ATOM 1420 N N . GLN A 1 173 ? -8.602 4.842 -2.709 1.00 97.31 173 GLN A N 1
ATOM 1421 C CA . GLN A 1 173 ? -8.698 6.097 -3.458 1.00 97.31 173 GLN A CA 1
ATOM 1422 C C . GLN A 1 173 ? -7.486 6.276 -4.379 1.00 97.31 173 GLN A C 1
ATOM 1424 O O . GLN A 1 173 ? -7.661 6.621 -5.546 1.00 97.31 173 GLN A O 1
ATOM 1429 N N . LEU A 1 174 ? -6.279 5.974 -3.889 1.00 97.50 174 LEU A N 1
ATOM 1430 C CA . LEU A 1 174 ? -5.048 6.033 -4.678 1.00 97.50 174 LEU A CA 1
ATOM 1431 C C . LEU A 1 174 ? -5.142 5.161 -5.937 1.00 97.50 174 LEU A C 1
ATOM 1433 O O . LEU A 1 174 ? -4.959 5.655 -7.045 1.00 97.50 174 LEU A O 1
ATOM 1437 N N . VAL A 1 175 ? -5.482 3.880 -5.778 1.00 97.44 175 VAL A N 1
ATOM 1438 C CA . VAL A 1 175 ? -5.589 2.916 -6.886 1.00 97.44 175 VAL A CA 1
ATOM 1439 C C . VAL A 1 175 ? -6.701 3.284 -7.871 1.00 97.44 175 VAL A C 1
ATOM 1441 O O . VAL A 1 175 ? -6.581 3.038 -9.070 1.00 97.44 175 VAL A O 1
ATOM 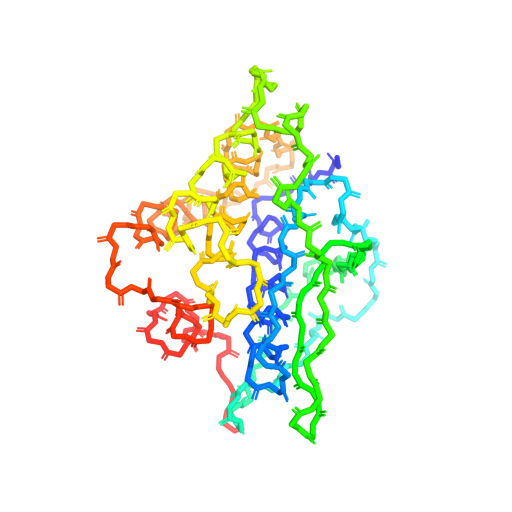1444 N N . SER A 1 176 ? -7.811 3.843 -7.388 1.00 95.75 176 SER A N 1
ATOM 1445 C CA . SER A 1 176 ? -8.950 4.179 -8.250 1.00 95.75 176 SER A CA 1
ATOM 1446 C C . SER A 1 176 ? -8.780 5.499 -9.002 1.00 95.75 176 SER A C 1
ATOM 1448 O O . SER A 1 176 ? -9.293 5.614 -10.114 1.00 95.75 176 SER A O 1
ATOM 1450 N N . SER A 1 177 ? -8.076 6.473 -8.420 1.00 94.06 177 SER A N 1
ATOM 1451 C CA . SER A 1 177 ? -8.052 7.854 -8.924 1.00 94.06 177 SER A CA 1
ATOM 1452 C C . SER A 1 177 ? -6.709 8.277 -9.525 1.00 94.06 177 SER A C 1
ATOM 1454 O O . SER A 1 177 ? -6.668 9.250 -10.273 1.00 94.06 177 SER A O 1
ATOM 1456 N N . SER A 1 178 ? -5.612 7.578 -9.220 1.00 94.12 178 SER A N 1
ATOM 1457 C CA . SER A 1 178 ? -4.297 7.903 -9.778 1.00 94.12 178 SER A CA 1
ATOM 1458 C C . SER A 1 178 ? -4.118 7.320 -11.178 1.00 94.12 178 SER A C 1
ATOM 1460 O O . SER A 1 178 ? -4.259 6.111 -11.374 1.00 94.12 178 SER A O 1
ATOM 1462 N N . PHE A 1 179 ? -3.680 8.161 -12.122 1.00 93.19 179 PHE A N 1
ATOM 1463 C CA . PHE A 1 179 ? -3.300 7.743 -13.478 1.00 93.19 179 PHE A CA 1
ATOM 1464 C C . PHE A 1 179 ? -2.222 6.650 -13.489 1.00 93.19 179 PHE A C 1
ATOM 1466 O O . PHE A 1 179 ? -2.162 5.851 -14.420 1.00 93.19 179 PHE A O 1
ATOM 1473 N N . TYR A 1 180 ? -1.401 6.570 -12.435 1.00 95.38 180 TYR A N 1
ATOM 1474 C CA . TYR A 1 180 ? -0.390 5.524 -12.282 1.00 95.38 180 TYR A CA 1
ATOM 1475 C C . TYR A 1 180 ? -0.998 4.111 -12.365 1.00 95.38 180 TYR A C 1
ATOM 1477 O O . TYR A 1 180 ? -0.416 3.210 -12.963 1.00 95.38 180 TYR A O 1
ATOM 1485 N N . PHE A 1 181 ? -2.194 3.906 -11.801 1.00 96.50 181 PHE A N 1
ATOM 1486 C CA . PHE A 1 181 ? -2.832 2.588 -11.732 1.00 96.50 181 PHE A CA 1
ATOM 1487 C C . PHE A 1 181 ? -3.763 2.281 -12.913 1.00 96.50 181 PHE A C 1
ATOM 1489 O O . PHE A 1 181 ? -4.293 1.169 -12.990 1.00 96.50 181 PHE A O 1
ATOM 1496 N N . ASP A 1 182 ? -3.938 3.200 -13.869 1.00 94.50 182 ASP A N 1
ATOM 1497 C CA . ASP A 1 182 ? -4.820 2.970 -15.021 1.00 94.50 182 ASP A CA 1
ATOM 1498 C C . ASP A 1 182 ? -4.340 1.797 -15.885 1.00 94.50 182 ASP A C 1
ATOM 1500 O O . ASP A 1 182 ? -5.153 0.981 -16.321 1.00 94.50 182 ASP A O 1
ATOM 1504 N N . ALA A 1 183 ? -3.023 1.632 -16.047 1.00 92.94 183 ALA A N 1
ATOM 1505 C CA . ALA A 1 183 ? -2.437 0.500 -16.770 1.00 92.94 183 ALA A CA 1
ATOM 1506 C C . ALA A 1 183 ? -2.705 -0.862 -16.093 1.00 92.94 183 ALA A C 1
ATOM 15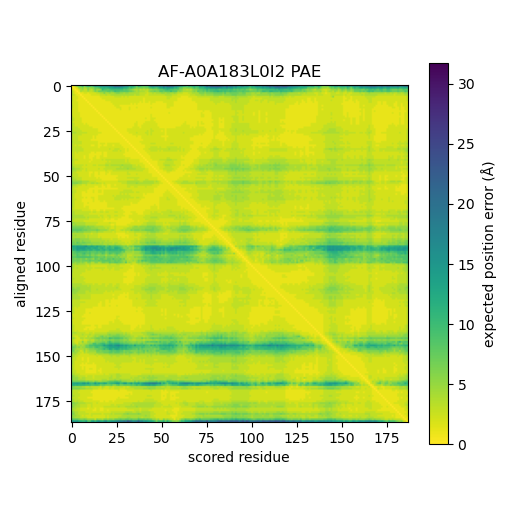08 O O . ALA A 1 183 ? -2.661 -1.906 -16.749 1.00 92.94 183 ALA A O 1
ATOM 1509 N N . CYS A 1 184 ? -3.001 -0.864 -14.789 1.00 95.06 184 CYS A N 1
ATOM 1510 C CA . CYS A 1 184 ? -3.355 -2.070 -14.045 1.00 95.06 184 CYS A CA 1
ATOM 1511 C C . CYS A 1 184 ? -4.837 -2.437 -14.197 1.00 95.06 184 CYS A C 1
ATOM 1513 O O . CYS A 1 184 ? -5.195 -3.591 -13.957 1.00 95.06 184 CYS A O 1
ATOM 1515 N N . ARG A 1 185 ? -5.719 -1.494 -14.544 1.00 94.81 185 ARG A N 1
ATOM 1516 C CA . ARG A 1 185 ? -7.168 -1.729 -14.596 1.00 94.81 185 ARG A CA 1
ATOM 1517 C C . ARG A 1 185 ? -7.523 -2.648 -15.768 1.00 94.81 185 ARG A C 1
ATOM 1519 O O . ARG A 1 185 ? -7.031 -2.477 -16.879 1.00 94.81 185 ARG A O 1
ATOM 1526 N N . ILE A 1 186 ? -8.391 -3.629 -15.526 1.00 91.88 186 ILE A N 1
ATOM 1527 C CA . ILE A 1 186 ? -8.903 -4.533 -16.564 1.00 91.88 186 ILE A CA 1
ATOM 1528 C C . ILE A 1 186 ? -10.435 -4.521 -16.564 1.00 91.88 186 ILE A C 1
ATOM 1530 O O . ILE A 1 186 ? -11.059 -4.565 -15.502 1.00 91.88 186 ILE A O 1
ATOM 1534 N N . GLY A 1 187 ? -11.011 -4.411 -17.764 1.00 75.75 187 GLY A N 1
ATOM 1535 C CA . GLY A 1 187 ? -12.456 -4.479 -18.013 1.00 75.75 187 GLY A CA 1
ATOM 1536 C C . GLY A 1 187 ? -12.990 -5.902 -18.029 1.00 75.75 187 GLY A C 1
ATOM 1537 O O . GLY A 1 187 ? -12.204 -6.826 -18.347 1.00 75.75 187 GLY A O 1
#

InterPro domains:
  IPR011009 Protein kinase-like domain superfamily [SSF56112] (7-106)
  IPR024604 Serine/threonine-protein kinase haspin, C-terminal [SM01331] (92-180)

Secondary structure (DSSP, 8-state):
---SSHHHHHHHHHHHHHHHHHHHHHH--B-S---GGGEEEEE-S-SEEEEEETTEEEEEE-TTEEEEE---TT-EEEETTEEEE---TT-THHHH--SSHHHHHHHHHHHHTTT--SS--THHHHHHHHHHHHHHHHS----S--TTHHHHHHHHHHHHHHHHHSS--SHHHHHHH-GGGGGGEE-

Organism: NCBI:txid6186

Nearest PDB structures (foldseek):
  9flt-assembly1_A  TM=9.595E-01  e=3.168E-20  Homo sapiens
  2wb8-assembly1_A  TM=9.676E-01  e=2.166E-19  Homo sapiens
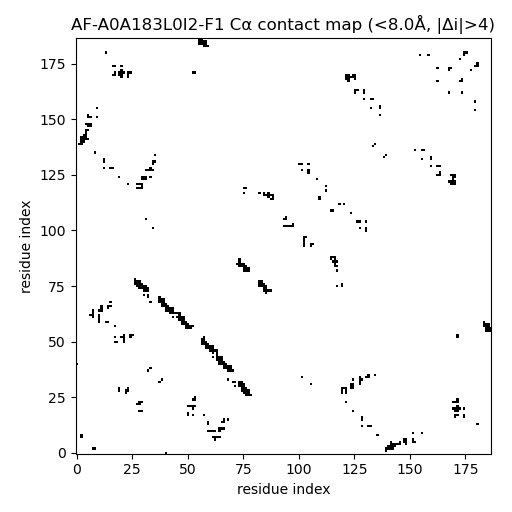  6g39-assembly1_A  TM=9.588E-01  e=2.874E-19  Homo sapiens
  6g3a-assembly1_A  TM=9.560E-01  e=5.665E-19  Homo sapiens
  6g36-assembly1_A  TM=9.551E-01  e=5.354E-19  Homo sapiens

Radius of gyration: 16.32 Å; Cα contacts (8 Å, |Δi|>4): 298; chains: 1; bounding box: 42×34×47 Å

Solvent-accessible surface area (backbone atoms only — not comparable to full-atom values): 10553 Å² total; per-residue (Å²): 138,88,56,50,38,46,63,44,53,51,30,48,51,52,53,48,44,52,51,47,10,26,38,30,62,73,23,56,35,30,49,79,53,57,48,74,90,31,49,46,78,44,82,43,89,55,62,60,49,78,47,59,40,85,87,45,41,32,44,44,59,19,76,42,43,42,76,44,82,50,73,64,80,55,18,34,34,36,57,96,85,46,72,48,62,44,79,61,72,85,50,64,70,67,55,71,49,77,94,52,72,70,28,54,47,49,45,50,46,39,63,75,47,71,54,50,57,81,69,85,60,40,42,49,44,41,52,32,50,46,51,48,48,47,45,56,73,76,73,52,70,56,83,47,90,54,94,59,36,64,61,50,47,50,54,50,50,55,49,55,63,40,55,77,74,40,100,50,59,27,35,47,51,41,56,73,69,38,76,85,37,55,82,31,53,48,135

Foldseek 3Di:
DAAAALLQVVLQLLQLLLVFQQQCQQWLKDQLQQDPVQKDKDFDPDQKDWGAGNNFIFMGGNVRIDIDGDDSPAMWTHDPNDIDGDQCLPPVPLQPDDDALSNVLNVVVCVVCVSDGGDRQQCSSLSSSLRSLCCCLPVHDHNHDDPCRVVSSVLSVVCSVCSVVPPDRHSNCCCVPDPSNPNGTDD